Protein AF-A0AAD5QW78-F1 (afdb_monomer_lite)

InterPro domains:
  IPR012936 Endoplasmic reticulum vesicle transporter, C-terminal [PF07970] (133-300)
  IPR045888 Endoplasmic reticulum vesicle transporter [PTHR10984] (3-306)

Secondary structure (DSSP, 8-state):
-EESS-GGGEEEEEHHHHHS-TTS-----EEEEEE-SSPPHHHHHHHHHHHHHHHHHHTS-S--GGG-----HHHHHHHHHHHHHHHHHHHHHHHHHHHHHHHHS-TTS--EEEEEEETTTEEEEEEE-------SEEEEEE-----SSS-EEEEEEES---S-TTHHHHTTTS---------EEES---SSSPPTT---TTTTEEE--SSS--EEEEEEEEEEEEEEETTTTEEEEEEEEEEEEEEEPPPTT-----EEEEEEEE-S--EEEE--PPPHHHHHHHHHHHHHHHHHHHHHHHHHHHHHHHHHHHHHHHHS-SSSSSSSSSSTTSS---

Foldseek 3Di:
DKFLAFPQQKAKDKPVVVVPDDPDPPPVQKDKAFAAPDDDPVLVVLLVVLVVVLVVVVPDDDDDPVPQFFDFLVSLVVNVVVVVVRRVVVVVVLVVVVVVVVVVDDPPPDFDFDFDDDPPPDTDTDGPDDDDDRHSMMDIDGDDDDDADDKMKMKMFGGGNPDDPVVVVVLLVDLPPRDAARWDADQDDFDDDDDHRRDANRHSDTDGDPVSFKEKEKEKEKAWEWEADDDPRDTDIGIHIDIDIDIGDDDPPDSHGHMYMYIYHYDPDHHYHDDPDDDVVNVVVVVVVVVVVVVVVVVVVVVVVVVVVVVVVVVVVVVPDDDDPPPVPPPVPPPDDD

Organism: Parelaphostrongylus tenuis (NCBI:txid148309)

pLDDT: mean 72.63, std 18.2, range [34.09, 97.19]

Sequence (338 aa):
MVIATPCNNLAVMSTMDESMGLFAPLHQSIKKDPTRFEFTEEEQMYWTILRHAHSTMNNGGLRGLEELQYVDSDVQDNLEKLANEKQTDEAAAISQQRKNQKEKDDPGRGNIIVMIGNGMGMFQIVATKGGDDEGTACRVHGKFPVRKGKEEKITISIGSSTGLGLFQELAHLEGMKQTGNISHRIEKFNFGPRVRGLVTPLAGAEQISQTGQDIYRYFIKVVPTKIYYGLFGRFTLTYQYSVTFLKKKLRDGEHSHGGILFEYEFCANVIEIRETARSMVTLLLRLCAVIGGVFATSRLFNDIIQLILNLITRRKVSASSPLDSQRSALINSRVNIH

Structure (mmCIF, N/CA/C/O backbone):
data_AF-A0AAD5QW78-F1
#
_entry.id   AF-A0AAD5QW78-F1
#
loop_
_atom_site.group_PDB
_atom_site.id
_atom_site.type_symbol
_atom_site.label_atom_id
_atom_site.label_alt_id
_atom_site.label_comp_id
_atom_site.label_asym_id
_atom_site.label_entity_id
_atom_site.label_seq_id
_atom_site.pdbx_PDB_ins_code
_atom_site.Cartn_x
_atom_site.Cartn_y
_atom_site.Cartn_z
_atom_site.occupancy
_atom_site.B_iso_or_equiv
_atom_site.auth_seq_id
_atom_site.auth_comp_id
_atom_site.auth_asym_id
_atom_site.auth_atom_id
_atom_site.pdbx_PDB_model_num
ATOM 1 N N . MET A 1 1 ? 5.646 -4.955 -7.258 1.00 91.06 1 MET A N 1
ATOM 2 C CA . MET A 1 1 ? 5.590 -3.704 -8.052 1.00 91.06 1 MET A CA 1
ATOM 3 C C . MET A 1 1 ? 6.246 -3.956 -9.395 1.00 91.06 1 MET A C 1
ATOM 5 O O . MET A 1 1 ? 7.062 -4.866 -9.473 1.00 91.06 1 MET A O 1
ATOM 9 N N . VAL A 1 2 ? 5.930 -3.174 -10.421 1.00 90.56 2 VAL A N 1
ATOM 10 C CA . VAL A 1 2 ? 6.565 -3.276 -11.744 1.00 90.56 2 VAL A CA 1
ATOM 11 C C . VAL A 1 2 ? 7.139 -1.920 -12.128 1.00 90.56 2 VAL A C 1
ATOM 13 O O . VAL A 1 2 ? 6.485 -0.900 -11.926 1.00 90.56 2 VAL A O 1
ATOM 16 N N . ILE A 1 3 ? 8.367 -1.911 -12.639 1.00 91.31 3 ILE A N 1
ATOM 17 C CA . ILE A 1 3 ? 9.136 -0.708 -12.976 1.00 91.31 3 ILE A CA 1
ATOM 18 C C . ILE A 1 3 ? 9.521 -0.789 -14.449 1.00 91.31 3 ILE A C 1
ATOM 20 O O . ILE A 1 3 ? 10.002 -1.831 -14.872 1.00 91.31 3 ILE A O 1
ATOM 24 N N . ALA A 1 4 ? 9.348 0.289 -15.213 1.00 88.25 4 ALA A N 1
ATOM 25 C CA . ALA A 1 4 ? 9.627 0.399 -16.650 1.00 88.25 4 ALA A CA 1
ATOM 26 C C . ALA A 1 4 ? 11.135 0.462 -16.983 1.00 88.25 4 ALA A C 1
ATOM 28 O O . ALA A 1 4 ? 11.586 1.280 -17.780 1.00 88.25 4 ALA A O 1
ATOM 29 N N . THR A 1 5 ? 11.938 -0.361 -16.317 1.00 86.19 5 THR A N 1
ATOM 30 C CA . THR A 1 5 ? 13.380 -0.498 -16.525 1.00 86.19 5 THR A CA 1
ATOM 31 C C . THR A 1 5 ? 13.719 -1.992 -16.484 1.00 86.19 5 THR A C 1
ATOM 33 O O . THR A 1 5 ? 13.157 -2.698 -15.640 1.00 86.19 5 THR A O 1
ATOM 36 N N . PRO A 1 6 ? 14.615 -2.493 -17.354 1.00 83.94 6 PRO A N 1
ATOM 37 C CA . PRO A 1 6 ? 15.011 -3.900 -17.353 1.00 83.94 6 PRO A CA 1
ATOM 38 C C . PRO A 1 6 ? 15.701 -4.298 -16.042 1.00 83.94 6 PRO A C 1
ATOM 40 O O . PRO A 1 6 ? 16.373 -3.487 -15.399 1.00 83.94 6 PRO A O 1
ATOM 43 N N . CYS A 1 7 ? 15.577 -5.569 -15.652 1.00 81.50 7 CYS A N 1
ATOM 44 C CA . CYS A 1 7 ? 16.049 -6.051 -14.349 1.00 81.50 7 CYS A CA 1
ATOM 45 C C . CYS A 1 7 ? 17.568 -5.937 -14.140 1.00 81.50 7 CYS A C 1
ATOM 47 O O . CYS A 1 7 ? 18.007 -5.753 -12.999 1.00 81.50 7 CYS A O 1
ATOM 49 N N . ASN A 1 8 ? 18.357 -6.006 -15.216 1.00 77.56 8 ASN A N 1
ATOM 50 C CA . ASN A 1 8 ? 19.810 -5.817 -15.171 1.00 77.56 8 ASN A CA 1
ATOM 51 C C . ASN A 1 8 ? 20.240 -4.391 -14.797 1.00 77.56 8 ASN A C 1
ATOM 53 O O . ASN A 1 8 ? 21.278 -4.220 -14.163 1.00 77.56 8 ASN A O 1
ATOM 57 N N . ASN A 1 9 ? 19.442 -3.376 -15.144 1.00 78.44 9 ASN A N 1
ATOM 58 C CA . ASN A 1 9 ? 19.746 -1.971 -14.848 1.00 78.44 9 ASN A CA 1
ATOM 59 C C . ASN A 1 9 ? 19.001 -1.451 -13.603 1.00 78.44 9 ASN A C 1
ATOM 61 O O . ASN A 1 9 ? 18.813 -0.246 -13.430 1.00 78.44 9 ASN A O 1
ATOM 65 N N . LEU A 1 10 ? 18.517 -2.368 -12.760 1.00 79.81 10 LEU A N 1
ATOM 66 C CA . LEU A 1 10 ? 17.736 -2.052 -11.573 1.00 79.81 10 LEU A CA 1
ATOM 67 C C . LEU A 1 10 ? 18.442 -2.553 -10.310 1.00 79.81 10 LEU A C 1
ATOM 69 O O . LEU A 1 10 ? 18.558 -3.763 -10.073 1.00 79.81 10 LEU A O 1
ATOM 73 N N . ALA A 1 11 ? 18.840 -1.622 -9.451 1.00 81.00 11 ALA A N 1
ATOM 74 C CA . ALA A 1 11 ? 19.356 -1.918 -8.124 1.00 81.00 11 ALA A CA 1
ATOM 75 C C . ALA A 1 11 ? 18.249 -1.743 -7.076 1.00 81.00 11 ALA A C 1
ATOM 77 O O . ALA A 1 11 ? 17.502 -0.768 -7.101 1.00 81.00 11 ALA A O 1
ATOM 78 N N . VAL A 1 12 ? 18.137 -2.701 -6.152 1.00 82.06 12 VAL A N 1
ATOM 79 C CA . VAL A 1 12 ? 17.232 -2.625 -4.997 1.00 82.06 12 VAL A CA 1
ATOM 80 C C . VAL A 1 12 ? 18.069 -2.827 -3.747 1.00 82.06 12 VAL A C 1
ATOM 82 O O . VAL A 1 12 ? 18.740 -3.848 -3.619 1.00 82.06 12 VAL A O 1
ATOM 85 N N . MET A 1 13 ? 18.036 -1.860 -2.839 1.00 79.44 13 MET A N 1
ATOM 86 C CA . MET A 1 13 ? 18.807 -1.876 -1.599 1.00 79.44 13 MET A CA 1
ATOM 87 C C . MET A 1 13 ? 17.904 -1.543 -0.418 1.00 79.44 13 MET A C 1
ATOM 89 O O . MET A 1 13 ? 17.084 -0.626 -0.491 1.00 79.44 13 MET A O 1
ATOM 93 N N . SER A 1 14 ? 18.069 -2.274 0.682 1.00 77.75 14 SER A N 1
ATOM 94 C CA . SER A 1 14 ? 17.454 -1.951 1.968 1.00 77.75 14 SER A CA 1
ATOM 95 C C . SER A 1 14 ? 18.525 -1.546 2.977 1.00 77.75 14 SER A C 1
ATOM 97 O O . SER A 1 14 ? 19.620 -2.098 2.976 1.00 77.75 14 SER A O 1
ATOM 99 N N . THR A 1 15 ? 18.192 -0.647 3.904 1.00 72.88 15 THR A N 1
ATOM 100 C CA . THR A 1 15 ? 19.053 -0.308 5.052 1.00 72.88 15 THR A CA 1
ATOM 101 C C . THR A 1 15 ? 19.423 -1.521 5.921 1.00 72.88 15 THR A C 1
ATOM 103 O O . THR A 1 15 ? 20.433 -1.491 6.621 1.00 72.88 15 THR A O 1
ATOM 106 N N . MET A 1 16 ? 18.644 -2.614 5.876 1.00 63.69 16 MET A N 1
ATOM 107 C CA . MET A 1 16 ? 19.026 -3.899 6.486 1.00 63.69 16 MET A CA 1
ATOM 108 C C . MET A 1 16 ? 20.338 -4.439 5.915 1.00 63.69 16 MET A C 1
ATOM 110 O O . MET A 1 16 ? 21.206 -4.859 6.685 1.00 63.69 16 MET A O 1
ATOM 114 N N . ASP A 1 17 ? 20.466 -4.397 4.587 1.00 59.28 17 ASP A N 1
ATOM 115 C CA . ASP A 1 17 ? 21.569 -4.996 3.837 1.00 59.28 17 ASP A CA 1
ATOM 116 C C . ASP A 1 17 ? 22.880 -4.231 4.076 1.00 59.28 17 ASP A C 1
ATOM 118 O O . ASP A 1 17 ? 23.943 -4.837 4.103 1.00 59.28 17 ASP A O 1
ATOM 122 N N . GLU A 1 18 ? 22.814 -2.920 4.340 1.00 56.31 18 GLU A N 1
ATOM 123 C CA . GLU A 1 18 ? 23.987 -2.101 4.691 1.00 56.31 18 GLU A CA 1
ATOM 124 C C . GLU A 1 18 ? 24.528 -2.397 6.100 1.00 56.31 18 GLU A C 1
ATOM 126 O O . GLU A 1 18 ? 25.724 -2.261 6.355 1.00 56.31 18 GLU A O 1
ATOM 131 N N . SER A 1 19 ? 23.661 -2.811 7.033 1.00 52.09 19 SER A N 1
ATOM 132 C CA . SER A 1 19 ? 24.052 -3.084 8.427 1.00 52.09 19 SER A CA 1
ATOM 133 C C . SER A 1 19 ? 24.667 -4.473 8.643 1.00 52.09 19 SER A C 1
ATOM 135 O O . SER A 1 19 ? 25.284 -4.727 9.680 1.00 52.09 19 SER A O 1
ATOM 137 N N . MET A 1 20 ? 24.505 -5.377 7.673 1.00 49.25 20 MET A N 1
ATOM 138 C CA . MET A 1 20 ? 25.114 -6.705 7.649 1.00 49.25 20 MET A CA 1
ATOM 139 C C . MET A 1 20 ? 26.400 -6.609 6.827 1.00 49.25 20 MET A C 1
ATOM 141 O O . MET A 1 20 ? 26.358 -6.593 5.606 1.00 49.25 20 MET A O 1
ATOM 145 N N . GLY A 1 21 ? 27.545 -6.487 7.505 1.00 46.09 21 GLY A N 1
ATOM 146 C CA . GLY A 1 21 ? 28.853 -6.308 6.866 1.00 46.09 21 GLY A CA 1
ATOM 147 C C . GLY A 1 21 ? 29.198 -7.336 5.772 1.00 46.09 21 GLY A C 1
ATOM 148 O O . GLY A 1 21 ? 28.525 -8.349 5.601 1.00 46.09 21 GLY A O 1
ATOM 149 N N . LEU A 1 22 ? 30.316 -7.068 5.087 1.00 43.06 22 LEU A N 1
ATOM 150 C CA . LEU A 1 22 ? 30.851 -7.636 3.829 1.00 43.06 22 LEU A CA 1
ATOM 151 C C . LEU A 1 22 ? 30.785 -9.172 3.596 1.00 43.06 22 LEU A C 1
ATOM 153 O O . LEU A 1 22 ? 31.123 -9.623 2.507 1.00 43.06 22 LEU A O 1
ATOM 157 N N . PHE A 1 23 ? 30.376 -9.985 4.575 1.00 37.50 23 PHE A N 1
ATOM 158 C CA . PHE A 1 23 ? 30.396 -11.455 4.525 1.00 37.50 23 PHE A CA 1
ATOM 159 C C . PHE A 1 23 ? 29.068 -12.146 4.861 1.00 37.50 23 PHE A C 1
ATOM 161 O O . PHE A 1 23 ? 29.029 -13.375 4.948 1.00 37.50 23 PHE A O 1
ATOM 168 N N . ALA A 1 24 ? 27.966 -11.417 5.041 1.00 40.59 24 ALA A N 1
ATOM 169 C CA . ALA A 1 24 ? 26.673 -12.080 5.147 1.00 40.59 24 ALA A CA 1
ATOM 170 C C . ALA A 1 24 ? 26.190 -12.520 3.751 1.00 40.59 24 ALA A C 1
ATOM 172 O O . ALA A 1 24 ? 26.247 -11.718 2.816 1.00 40.59 24 ALA A O 1
ATOM 173 N N . PRO A 1 25 ? 25.700 -13.763 3.568 1.00 39.31 25 PRO A N 1
ATOM 174 C CA . PRO A 1 25 ? 25.081 -14.139 2.308 1.00 39.31 25 PRO A CA 1
ATOM 175 C C . PRO A 1 25 ? 23.906 -13.190 2.070 1.00 39.31 25 PRO A C 1
ATOM 177 O O . PRO A 1 25 ? 23.024 -13.082 2.924 1.00 39.31 25 PRO A O 1
ATOM 180 N N . LEU A 1 26 ? 23.929 -12.498 0.927 1.00 43.03 26 LEU A N 1
ATOM 181 C CA . LEU A 1 26 ? 22.840 -11.700 0.364 1.00 43.03 26 LEU A CA 1
ATOM 182 C C . LEU A 1 26 ? 21.580 -12.571 0.284 1.00 43.03 26 LEU A C 1
ATOM 184 O O . LEU A 1 26 ? 21.231 -13.104 -0.767 1.00 43.03 26 LEU A O 1
ATOM 188 N N . HIS A 1 27 ? 20.869 -12.744 1.395 1.00 46.66 27 HIS A N 1
ATOM 189 C CA . HIS A 1 27 ? 19.516 -13.270 1.370 1.00 46.66 27 HIS A CA 1
ATOM 190 C C . HIS A 1 27 ? 18.604 -12.104 1.008 1.00 46.66 27 HIS A C 1
ATOM 192 O O . HIS A 1 27 ? 17.782 -11.642 1.799 1.00 46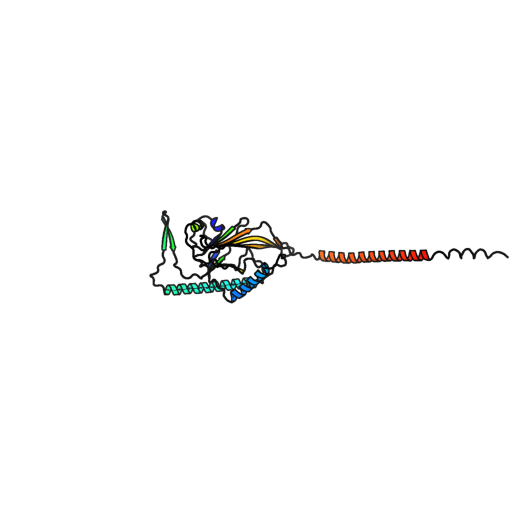.66 27 HIS A O 1
ATOM 198 N N . GLN A 1 28 ? 18.805 -11.591 -0.207 1.00 54.78 28 GLN A N 1
ATOM 199 C CA . GLN A 1 28 ? 17.944 -10.602 -0.819 1.00 54.78 28 GLN A CA 1
ATOM 200 C C . GLN A 1 28 ? 16.605 -11.310 -1.038 1.00 54.78 28 GLN A C 1
ATOM 202 O O . GLN A 1 28 ? 16.354 -11.967 -2.042 1.00 54.78 28 GLN A O 1
ATOM 207 N N . SER A 1 29 ? 15.735 -11.238 -0.035 1.00 64.06 29 SER A N 1
ATOM 208 C CA . SER A 1 29 ? 14.378 -11.801 -0.078 1.00 64.06 29 SER A CA 1
ATOM 209 C C . SER A 1 29 ? 13.465 -11.061 -1.069 1.00 64.06 29 SER A C 1
ATOM 211 O O . SER A 1 29 ? 12.276 -11.370 -1.184 1.00 64.06 29 SER A O 1
ATOM 213 N N . ILE A 1 30 ? 14.033 -10.099 -1.800 1.00 80.00 30 ILE A N 1
ATOM 214 C CA . ILE A 1 30 ? 13.440 -9.348 -2.893 1.00 80.00 30 ILE A CA 1
ATOM 215 C C . ILE A 1 30 ? 13.943 -9.947 -4.210 1.00 80.00 30 ILE A C 1
ATOM 217 O O . ILE A 1 30 ? 15.119 -9.841 -4.551 1.00 80.00 30 ILE A O 1
ATOM 221 N N . LYS A 1 31 ? 13.030 -10.566 -4.955 1.00 85.38 31 LYS A N 1
ATOM 222 C CA . LYS A 1 31 ? 13.270 -11.136 -6.280 1.00 85.38 31 LYS A CA 1
ATOM 223 C C . LYS A 1 31 ? 12.934 -10.117 -7.369 1.00 85.38 31 LYS A C 1
ATOM 225 O O . LYS A 1 31 ? 12.060 -9.262 -7.192 1.00 85.38 31 LYS A O 1
ATOM 230 N N . LYS A 1 32 ? 13.645 -10.231 -8.489 1.00 85.88 32 LYS A N 1
ATOM 231 C CA . LYS A 1 32 ? 13.506 -9.404 -9.688 1.00 85.88 32 LYS A CA 1
ATOM 232 C C . LYS A 1 32 ? 13.224 -10.323 -10.868 1.00 85.88 32 LYS A C 1
ATOM 234 O O . LYS A 1 32 ? 14.079 -11.145 -11.186 1.00 85.88 32 LYS A O 1
ATOM 239 N N . ASP A 1 33 ? 12.071 -10.163 -11.505 1.00 86.00 33 ASP A N 1
ATOM 240 C CA . ASP A 1 33 ? 11.700 -10.944 -12.686 1.00 86.00 33 ASP A CA 1
ATOM 241 C C . ASP A 1 33 ? 11.398 -10.025 -13.872 1.00 86.00 33 ASP A C 1
ATOM 243 O O . ASP A 1 33 ? 10.705 -9.017 -13.697 1.00 86.00 33 ASP A O 1
ATOM 247 N N . PRO A 1 34 ? 11.900 -10.336 -15.078 1.00 85.88 34 PRO A N 1
ATOM 248 C CA . PRO A 1 34 ? 11.608 -9.542 -16.265 1.00 85.88 34 PRO A CA 1
ATOM 249 C C . PRO A 1 34 ? 10.134 -9.689 -16.656 1.00 85.88 34 PRO A C 1
ATOM 251 O O . PRO A 1 34 ? 9.576 -10.781 -16.591 1.00 85.88 34 PRO A O 1
ATOM 254 N N . THR A 1 35 ? 9.507 -8.587 -17.063 1.00 84.62 35 THR A N 1
ATOM 255 C CA . THR A 1 35 ? 8.098 -8.549 -17.485 1.00 84.62 35 THR A CA 1
ATOM 256 C C . THR A 1 35 ? 7.851 -7.401 -18.468 1.00 84.62 35 THR A C 1
ATOM 258 O O . THR A 1 35 ? 8.709 -6.535 -18.660 1.00 84.62 35 THR A O 1
ATOM 261 N N . ARG A 1 36 ? 6.676 -7.343 -19.099 1.00 82.12 36 ARG A N 1
ATOM 262 C CA . ARG A 1 36 ? 6.251 -6.188 -19.896 1.00 82.12 36 ARG A CA 1
ATOM 263 C C . ARG A 1 36 ? 5.566 -5.119 -19.039 1.00 82.12 36 ARG A C 1
ATOM 265 O O . ARG A 1 36 ? 4.756 -5.404 -18.152 1.00 82.12 36 ARG A O 1
ATOM 272 N N . PHE A 1 37 ? 5.860 -3.848 -19.333 1.00 81.12 37 PHE A N 1
ATOM 273 C CA . PHE A 1 37 ? 5.230 -2.725 -18.629 1.00 81.12 37 PHE A CA 1
ATOM 274 C C . PHE A 1 37 ? 3.744 -2.553 -18.976 1.00 81.12 37 PHE A C 1
ATOM 276 O O . PHE A 1 37 ? 2.969 -2.116 -18.136 1.00 81.12 37 PHE A O 1
ATOM 283 N N . GLU A 1 38 ? 3.319 -2.904 -20.186 1.00 79.38 38 GLU A N 1
ATOM 284 C CA . GLU A 1 38 ? 1.921 -2.772 -20.619 1.00 79.38 38 GLU A CA 1
ATOM 285 C C . GLU A 1 38 ? 1.008 -3.792 -19.921 1.00 79.38 38 GLU A C 1
ATOM 287 O O . GLU A 1 38 ? 1.446 -4.898 -19.604 1.00 79.38 38 GLU A O 1
ATOM 292 N N . PHE A 1 39 ? -0.248 -3.419 -19.660 1.00 75.12 39 PHE A N 1
ATOM 293 C CA . PHE A 1 39 ? -1.271 -4.328 -19.127 1.00 75.12 39 PHE A CA 1
ATOM 294 C C . PHE A 1 39 ? -1.887 -5.184 -20.239 1.00 75.12 39 PHE A C 1
ATOM 296 O O . PHE A 1 39 ? -1.973 -4.741 -21.384 1.00 75.12 39 PHE A O 1
ATOM 303 N N . THR A 1 40 ? -2.340 -6.391 -19.898 1.00 78.62 40 THR A N 1
ATOM 304 C CA . THR A 1 40 ? -3.325 -7.111 -20.720 1.00 78.62 40 THR A CA 1
ATOM 305 C C . THR A 1 40 ? -4.715 -6.490 -20.537 1.00 78.62 40 THR A C 1
ATOM 307 O O . THR A 1 40 ? -4.946 -5.746 -19.580 1.00 78.62 40 THR A O 1
ATOM 310 N N . GLU A 1 41 ? -5.660 -6.783 -21.432 1.00 80.44 41 GLU A N 1
ATOM 311 C CA . GLU A 1 41 ? -7.025 -6.236 -21.347 1.00 80.44 41 GLU A CA 1
ATOM 312 C C . GLU A 1 41 ? -7.717 -6.603 -20.018 1.00 80.44 41 GLU A C 1
ATOM 314 O O . GLU A 1 41 ? -8.343 -5.755 -19.377 1.00 80.44 41 GLU A O 1
ATOM 319 N N . GLU A 1 42 ? -7.534 -7.840 -19.545 1.00 81.81 42 GLU A N 1
ATOM 320 C CA . GLU A 1 42 ? -8.088 -8.314 -18.271 1.00 81.81 42 GLU A CA 1
ATOM 321 C C . GLU A 1 42 ? -7.437 -7.630 -17.060 1.00 81.81 42 GLU A C 1
ATOM 323 O O . GLU A 1 42 ? -8.132 -7.161 -16.153 1.00 81.81 42 GLU A O 1
ATOM 328 N N . GLU A 1 43 ? -6.105 -7.504 -17.052 1.00 80.25 43 GLU A N 1
ATOM 329 C CA . GLU A 1 43 ? -5.387 -6.778 -16.000 1.00 80.25 43 GLU A CA 1
ATOM 330 C C . GLU A 1 43 ? -5.834 -5.316 -15.942 1.00 80.25 43 GLU A C 1
ATOM 332 O O . GLU A 1 43 ? -6.035 -4.772 -14.857 1.00 80.25 43 GLU A O 1
ATOM 337 N N . GLN A 1 44 ? -6.022 -4.683 -17.102 1.00 84.00 44 GLN A N 1
ATOM 338 C CA . GLN A 1 44 ? -6.447 -3.293 -17.198 1.00 84.00 44 GLN A CA 1
ATOM 339 C C . GLN A 1 44 ? -7.848 -3.083 -16.613 1.00 84.00 44 GLN A C 1
ATOM 341 O O . GLN A 1 44 ? -8.088 -2.065 -15.955 1.00 84.00 44 GLN A O 1
ATOM 346 N N . MET A 1 45 ? -8.760 -4.042 -16.794 1.00 85.44 45 MET A N 1
ATOM 347 C CA . MET A 1 45 ? -10.087 -4.016 -16.178 1.00 85.44 45 MET A CA 1
ATOM 348 C C . MET A 1 45 ? -9.989 -4.038 -14.645 1.00 85.44 45 MET A C 1
ATOM 350 O O . MET A 1 45 ? -10.483 -3.119 -13.985 1.00 85.44 45 MET A O 1
ATOM 354 N N . TYR A 1 46 ? -9.305 -5.031 -14.066 1.00 82.69 46 TYR A N 1
ATOM 355 C CA . TYR A 1 46 ? -9.143 -5.136 -12.609 1.00 82.69 46 TYR A CA 1
ATOM 356 C C . TYR A 1 46 ? -8.367 -3.955 -12.020 1.00 82.69 46 TYR A C 1
ATOM 358 O O . TYR A 1 46 ? -8.714 -3.437 -10.956 1.00 82.69 46 TYR A O 1
ATOM 366 N N . TRP A 1 47 ? -7.353 -3.476 -12.737 1.00 83.25 47 TRP A N 1
ATOM 367 C CA . TRP A 1 47 ? -6.593 -2.290 -12.366 1.00 83.25 47 TRP A CA 1
ATOM 368 C C . TRP A 1 47 ? -7.470 -1.036 -12.313 1.00 83.25 47 TRP A C 1
ATOM 370 O O . TRP A 1 47 ? -7.368 -0.237 -11.382 1.00 83.25 47 TRP A O 1
ATOM 380 N N . THR A 1 48 ? -8.373 -0.877 -13.283 1.00 85.06 48 THR A N 1
ATOM 381 C CA . THR A 1 48 ? -9.320 0.245 -13.329 1.00 85.06 48 THR A CA 1
ATOM 382 C C . THR A 1 48 ? -10.279 0.203 -12.143 1.00 85.06 48 THR A C 1
ATOM 384 O O . THR A 1 48 ? -10.498 1.235 -11.508 1.00 85.06 48 THR A O 1
ATOM 387 N N . ILE A 1 49 ? -10.783 -0.984 -11.786 1.00 84.00 49 ILE A N 1
ATOM 388 C CA . ILE A 1 49 ? -11.637 -1.185 -10.603 1.00 84.00 49 ILE A CA 1
ATOM 389 C C . ILE A 1 49 ? -10.889 -0.773 -9.328 1.00 84.00 49 ILE A C 1
ATOM 391 O O . ILE A 1 49 ? -11.412 0.000 -8.523 1.00 84.00 49 ILE A O 1
ATOM 395 N N . LEU A 1 50 ? -9.643 -1.231 -9.169 1.00 81.56 50 LEU A N 1
ATOM 396 C CA . LEU A 1 50 ? -8.810 -0.898 -8.013 1.00 81.56 50 LEU A CA 1
ATOM 397 C C . LEU A 1 50 ? -8.530 0.612 -7.926 1.00 81.56 50 LEU A C 1
ATOM 399 O O . LEU A 1 50 ? -8.675 1.216 -6.862 1.00 81.56 50 LEU A O 1
ATOM 403 N N . ARG A 1 51 ? -8.187 1.248 -9.053 1.00 80.94 51 ARG A N 1
ATOM 404 C CA . ARG A 1 51 ? -7.925 2.693 -9.121 1.00 80.94 51 ARG A CA 1
ATOM 405 C C . ARG A 1 51 ? -9.180 3.512 -8.815 1.00 80.94 51 ARG A C 1
ATOM 407 O O . ARG A 1 51 ? -9.089 4.520 -8.116 1.00 80.94 51 ARG A O 1
ATOM 414 N N . HIS A 1 52 ? -10.342 3.087 -9.311 1.00 81.06 52 HIS A N 1
ATOM 415 C CA . HIS A 1 52 ? -11.616 3.744 -9.026 1.00 81.06 52 HIS A CA 1
ATOM 416 C C . HIS A 1 52 ? -11.928 3.713 -7.525 1.00 81.06 52 HIS A C 1
ATOM 418 O O . HIS A 1 52 ? -12.228 4.758 -6.950 1.00 81.06 52 HIS A O 1
ATOM 424 N N . ALA A 1 53 ? -11.761 2.557 -6.874 1.00 74.94 53 ALA A N 1
ATOM 425 C CA . ALA A 1 53 ? -11.937 2.434 -5.428 1.00 74.94 53 ALA A CA 1
ATOM 426 C C . ALA A 1 53 ? -10.972 3.328 -4.627 1.00 74.94 53 ALA A C 1
ATOM 428 O O . ALA A 1 53 ? -11.345 3.884 -3.600 1.00 74.94 53 ALA A O 1
ATOM 429 N N . HIS A 1 54 ? -9.742 3.527 -5.104 1.00 71.00 54 HIS A N 1
ATOM 430 C CA . HIS A 1 54 ? -8.795 4.433 -4.454 1.00 71.00 54 HIS A CA 1
ATOM 431 C C . HIS A 1 54 ? -9.136 5.920 -4.680 1.00 71.00 54 HIS A C 1
ATOM 433 O O . HIS A 1 54 ? -9.006 6.748 -3.776 1.00 71.00 54 HIS A O 1
ATOM 439 N N . SER A 1 55 ? -9.616 6.289 -5.872 1.00 70.81 55 SER A N 1
ATOM 440 C CA . SER A 1 55 ? -10.018 7.670 -6.174 1.00 70.81 55 SER A CA 1
ATOM 441 C C . SER A 1 55 ? -11.194 8.137 -5.314 1.00 70.81 55 SER A C 1
ATOM 443 O O . SER A 1 55 ? -11.246 9.308 -4.935 1.00 70.81 55 SER A O 1
ATOM 445 N N . THR A 1 56 ? -12.132 7.243 -4.989 1.00 66.19 56 THR A N 1
ATOM 446 C CA . THR A 1 56 ? -13.257 7.561 -4.096 1.00 66.19 56 THR A CA 1
ATOM 447 C C . THR A 1 56 ? -12.817 7.735 -2.642 1.00 66.19 56 THR A C 1
ATOM 449 O O . THR A 1 56 ? -13.489 8.441 -1.889 1.00 66.19 56 THR A O 1
ATOM 452 N N . MET A 1 57 ? -11.684 7.144 -2.243 1.00 60.66 57 MET A N 1
ATOM 453 C CA . MET A 1 57 ? -11.080 7.355 -0.924 1.00 60.66 57 MET A CA 1
ATOM 454 C C . MET A 1 57 ? -10.413 8.730 -0.814 1.00 60.66 57 MET A C 1
ATOM 456 O O . MET A 1 57 ? -10.593 9.402 0.194 1.00 60.66 57 MET A O 1
ATOM 460 N N . ASN A 1 58 ? -9.684 9.167 -1.846 1.00 57.81 58 ASN A N 1
ATOM 461 C CA . ASN A 1 58 ? -8.893 10.404 -1.792 1.00 57.81 58 ASN A CA 1
ATOM 462 C C . ASN A 1 58 ? -9.728 11.693 -1.957 1.00 57.81 58 ASN A C 1
ATOM 464 O O . ASN A 1 58 ? -9.305 12.759 -1.522 1.00 57.81 58 ASN A O 1
ATOM 468 N N . ASN A 1 59 ? -10.913 11.606 -2.578 1.00 57.84 59 ASN A N 1
ATOM 469 C CA . ASN A 1 59 ? -11.821 12.747 -2.774 1.00 57.84 59 ASN A CA 1
ATOM 470 C C . ASN A 1 59 ? -12.814 12.969 -1.613 1.00 57.84 59 ASN A C 1
ATOM 472 O O . ASN A 1 59 ? -13.536 13.966 -1.615 1.00 57.84 59 ASN A O 1
ATOM 476 N N . GLY A 1 60 ? -12.889 12.057 -0.639 1.00 52.31 60 GLY A N 1
ATOM 477 C CA . GLY A 1 60 ? -13.718 12.220 0.559 1.00 52.31 60 GLY A CA 1
ATOM 478 C C . GLY A 1 60 ? -12.949 12.966 1.650 1.00 52.31 60 GLY A C 1
ATOM 479 O O . GLY A 1 60 ? -11.786 12.660 1.878 1.00 52.31 60 GLY A O 1
ATOM 480 N N . GLY A 1 61 ? -13.570 13.950 2.309 1.00 56.34 61 GLY A N 1
ATOM 481 C CA . GLY A 1 61 ? -12.971 14.712 3.417 1.00 56.34 61 GLY A CA 1
ATOM 482 C C . GLY A 1 61 ? -12.675 13.876 4.676 1.00 56.34 61 GLY A C 1
ATOM 483 O O . GLY A 1 61 ? -12.387 12.687 4.605 1.00 56.34 61 GLY A O 1
ATOM 484 N N . LEU A 1 62 ? -12.741 14.486 5.867 1.00 48.31 62 LEU A N 1
ATOM 485 C CA . LEU A 1 62 ? -12.596 13.758 7.138 1.00 48.31 62 LEU A CA 1
ATOM 486 C C . LEU A 1 62 ? -13.691 12.689 7.273 1.00 48.31 62 LEU A C 1
ATOM 488 O O . LEU A 1 62 ? -14.842 13.006 7.566 1.00 48.31 62 LEU A O 1
ATOM 492 N N . ARG A 1 63 ? -13.313 11.426 7.074 1.00 52.03 63 ARG A N 1
ATOM 493 C CA . ARG A 1 63 ? -14.181 10.260 7.242 1.00 52.03 63 ARG A CA 1
ATOM 494 C C . ARG A 1 63 ? -13.919 9.579 8.581 1.00 52.03 63 ARG A C 1
ATOM 496 O O . ARG A 1 63 ? -12.777 9.490 9.033 1.00 52.03 63 ARG A O 1
ATOM 503 N N . GLY A 1 64 ? -14.983 9.100 9.221 1.00 48.12 64 GLY A N 1
ATOM 504 C CA . GLY A 1 64 ? -14.877 8.248 10.406 1.00 48.12 64 GLY A CA 1
ATOM 505 C C . GLY A 1 64 ? -14.329 6.861 10.053 1.00 48.12 64 GLY A C 1
ATOM 506 O O . GLY A 1 64 ? -14.402 6.432 8.904 1.00 48.12 64 GLY A O 1
ATOM 507 N N . LEU A 1 65 ? -13.820 6.122 11.048 1.00 54.09 65 LEU A N 1
ATOM 508 C CA . LEU A 1 65 ? -13.334 4.741 10.862 1.00 54.09 65 LEU A CA 1
ATOM 509 C C . LEU A 1 65 ? -14.405 3.786 10.288 1.00 54.09 65 LEU A C 1
ATOM 511 O O . LEU A 1 65 ? -14.057 2.743 9.744 1.00 54.09 65 LEU A O 1
ATOM 515 N N . GLU A 1 66 ? -15.691 4.128 10.421 1.00 51.53 66 GLU A N 1
ATOM 516 C CA . GLU A 1 66 ? -16.821 3.349 9.895 1.00 51.53 66 GLU A CA 1
ATOM 517 C C . GLU A 1 66 ? -16.966 3.415 8.368 1.00 51.53 66 GLU A C 1
ATOM 519 O O . GLU A 1 66 ? -17.626 2.561 7.785 1.00 51.53 66 GLU A O 1
ATOM 524 N N . GLU A 1 67 ? -16.329 4.392 7.716 1.00 49.44 67 GLU A N 1
ATOM 525 C CA . GLU A 1 67 ? -16.431 4.624 6.271 1.00 49.44 67 GLU A CA 1
ATOM 526 C C . GLU A 1 67 ? -15.224 4.057 5.498 1.00 49.44 67 GLU A C 1
ATOM 528 O O . GLU A 1 67 ? -15.013 4.388 4.329 1.00 49.44 67 GLU A O 1
ATOM 533 N N . LEU A 1 68 ? -14.412 3.197 6.134 1.00 55.09 68 LEU A N 1
ATOM 534 C CA . LEU A 1 68 ? -13.404 2.405 5.429 1.00 55.09 68 LEU A CA 1
ATOM 535 C C . LEU A 1 68 ? -14.119 1.531 4.394 1.00 55.09 68 LEU A C 1
ATOM 537 O O . LEU A 1 68 ? -14.809 0.571 4.733 1.00 55.09 68 LEU A O 1
ATOM 541 N N . GLN A 1 69 ? -13.989 1.904 3.123 1.00 52.44 69 GLN A N 1
ATOM 542 C CA . GLN A 1 69 ? -14.674 1.223 2.039 1.00 52.44 69 GLN A CA 1
ATOM 543 C C . GLN A 1 69 ? -13.992 -0.117 1.772 1.00 52.44 69 GLN A C 1
ATOM 545 O O . GLN A 1 69 ? -12.839 -0.175 1.342 1.00 52.44 69 GLN A O 1
ATOM 550 N N . TYR A 1 70 ? -14.723 -1.195 2.042 1.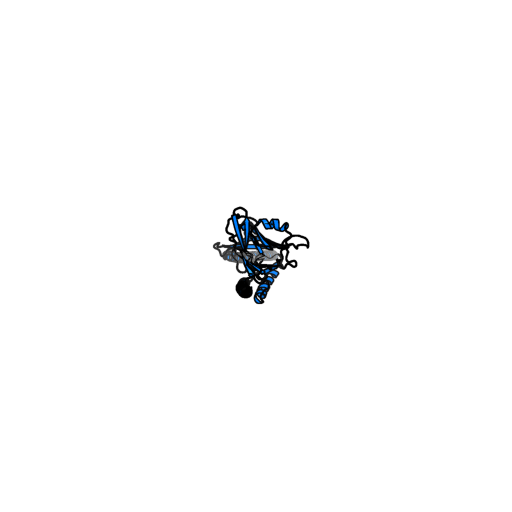00 57.41 70 TYR A N 1
ATOM 551 C CA . TYR A 1 70 ? -14.258 -2.543 1.779 1.00 57.41 70 TYR A CA 1
ATOM 552 C C . TYR A 1 70 ? -14.366 -2.822 0.279 1.00 57.41 70 TYR A C 1
ATOM 554 O O . TYR A 1 70 ? -15.467 -2.851 -0.268 1.00 57.41 70 TYR A O 1
ATOM 562 N N . VAL A 1 71 ? -13.232 -3.001 -0.400 1.00 60.66 71 VAL A N 1
ATOM 563 C CA . VAL A 1 71 ? -13.232 -3.600 -1.744 1.00 60.66 71 VAL A CA 1
ATOM 564 C C . VAL A 1 71 ? -13.243 -5.105 -1.568 1.00 60.66 71 VAL A C 1
ATOM 566 O O . VAL A 1 71 ? -12.575 -5.627 -0.676 1.00 60.66 71 VAL A O 1
ATOM 569 N N . ASP A 1 72 ? -14.009 -5.800 -2.402 1.00 62.50 72 ASP A N 1
ATOM 570 C CA . ASP A 1 72 ? -14.053 -7.254 -2.372 1.00 62.50 72 ASP A CA 1
ATOM 571 C C . ASP A 1 72 ? -12.631 -7.840 -2.463 1.00 62.50 72 ASP A C 1
ATOM 573 O O . ASP A 1 72 ? -11.822 -7.413 -3.296 1.00 62.50 72 ASP A O 1
ATOM 577 N N . SER A 1 73 ? -12.308 -8.787 -1.575 1.00 65.88 73 SER A N 1
ATOM 578 C CA . SER A 1 73 ? -10.965 -9.394 -1.492 1.00 65.88 73 SER A CA 1
ATOM 579 C C . SER A 1 73 ? -10.564 -10.010 -2.831 1.00 65.88 73 SER A C 1
ATOM 581 O O . SER A 1 73 ? -9.390 -9.998 -3.209 1.00 65.88 73 SER A O 1
ATOM 583 N N . ASP A 1 74 ? -11.569 -10.476 -3.564 1.00 73.00 74 ASP A N 1
ATOM 584 C CA . ASP A 1 74 ? -11.437 -11.183 -4.822 1.00 73.00 74 ASP A CA 1
ATOM 585 C C . ASP A 1 74 ? -10.788 -10.318 -5.907 1.00 73.00 74 ASP A C 1
ATOM 587 O O . ASP A 1 74 ? -10.055 -10.838 -6.740 1.00 73.00 74 ASP A O 1
ATOM 591 N N . VAL A 1 75 ? -10.958 -8.990 -5.890 1.00 77.50 75 VAL A N 1
ATOM 592 C CA . VAL A 1 75 ? -10.351 -8.106 -6.904 1.00 77.50 75 VAL A CA 1
ATOM 593 C C . VAL A 1 75 ? -8.826 -8.142 -6.823 1.00 77.50 75 VAL A C 1
ATOM 595 O O . VAL A 1 75 ? -8.148 -8.297 -7.839 1.00 77.50 75 VAL A O 1
ATOM 598 N N . GLN A 1 76 ? -8.270 -8.012 -5.615 1.00 75.56 76 GLN A N 1
ATOM 599 C CA . GLN A 1 76 ? -6.820 -7.990 -5.435 1.00 75.56 76 GLN A CA 1
ATOM 600 C C . GLN A 1 76 ? -6.207 -9.379 -5.657 1.00 75.56 76 GLN A C 1
ATOM 602 O O . GLN A 1 76 ? -5.097 -9.476 -6.179 1.00 75.56 76 GLN A O 1
ATOM 607 N N . ASP A 1 77 ? -6.925 -10.436 -5.274 1.00 82.31 77 ASP A N 1
ATOM 608 C CA . ASP A 1 77 ? -6.476 -11.819 -5.440 1.00 82.31 77 ASP A CA 1
ATOM 609 C C . ASP A 1 77 ? -6.535 -12.262 -6.914 1.00 82.31 77 ASP A C 1
ATOM 611 O O . ASP A 1 77 ? -5.597 -12.896 -7.401 1.00 82.31 77 ASP A O 1
ATOM 615 N N . ASN A 1 78 ? -7.563 -11.847 -7.662 1.00 84.50 78 ASN A N 1
ATOM 616 C CA . ASN A 1 78 ? -7.658 -12.079 -9.106 1.00 84.50 78 ASN A CA 1
ATOM 617 C C . ASN A 1 78 ? -6.572 -11.321 -9.877 1.00 84.50 78 ASN A C 1
ATOM 619 O O . ASN A 1 78 ? -5.919 -11.904 -10.740 1.00 84.50 78 ASN A O 1
ATOM 623 N N . LEU A 1 79 ? -6.314 -10.055 -9.528 1.00 82.75 79 LEU A N 1
ATOM 624 C CA . LEU A 1 79 ? -5.225 -9.282 -10.132 1.00 82.75 79 LEU A CA 1
ATOM 625 C C . LEU A 1 79 ? -3.854 -9.925 -9.856 1.00 82.75 79 LEU A C 1
ATOM 627 O O . LEU A 1 79 ? -3.005 -9.984 -10.740 1.00 82.75 79 LEU A O 1
ATOM 631 N N . GLU A 1 80 ? -3.636 -10.436 -8.640 1.00 83.94 80 GLU A N 1
ATOM 632 C CA . GLU A 1 80 ? -2.406 -11.148 -8.269 1.00 83.94 80 GLU A CA 1
ATOM 633 C C . GLU A 1 80 ? -2.246 -12.452 -9.062 1.00 83.94 80 GLU A C 1
ATOM 635 O O . GLU A 1 80 ? -1.146 -12.752 -9.528 1.00 83.94 80 GLU A O 1
ATOM 640 N N . LYS A 1 81 ? -3.336 -13.201 -9.262 1.00 88.50 81 LYS A N 1
ATOM 641 C CA . LYS A 1 81 ? -3.338 -14.420 -10.075 1.00 88.50 81 LYS A CA 1
ATOM 642 C C . LYS A 1 81 ? -2.969 -14.127 -11.532 1.00 88.50 81 LYS A C 1
ATOM 644 O O . LYS A 1 81 ? -2.032 -14.744 -12.032 1.00 88.50 81 LYS A O 1
ATOM 649 N N . LEU A 1 82 ? -3.641 -13.163 -12.164 1.00 86.12 82 LEU A N 1
ATOM 650 C CA . LEU A 1 82 ? -3.391 -12.775 -13.557 1.00 86.12 82 LEU A CA 1
ATOM 651 C C . LEU A 1 82 ? -1.962 -12.264 -13.765 1.00 86.12 82 LEU A C 1
ATOM 653 O O . LEU A 1 82 ? -1.292 -12.662 -14.713 1.00 86.12 82 LEU A O 1
ATOM 657 N N . ALA A 1 83 ? -1.455 -11.447 -12.838 1.00 83.75 83 ALA A N 1
ATOM 658 C CA . ALA A 1 83 ? -0.091 -10.936 -12.919 1.00 83.75 83 ALA A CA 1
ATOM 659 C C . ALA A 1 83 ? 0.964 -12.053 -12.815 1.00 83.75 83 ALA A C 1
ATOM 661 O O . ALA A 1 83 ? 2.012 -11.978 -13.457 1.00 83.75 83 ALA A O 1
ATOM 662 N N . ASN A 1 84 ? 0.708 -13.089 -12.008 1.00 88.25 84 ASN A N 1
ATOM 663 C CA . ASN A 1 84 ? 1.608 -14.237 -11.887 1.00 88.25 84 ASN A CA 1
ATOM 664 C C . ASN A 1 84 ? 1.540 -15.154 -13.119 1.00 88.25 84 ASN A C 1
ATOM 666 O O . ASN A 1 84 ? 2.574 -15.653 -13.551 1.00 88.25 84 ASN A O 1
ATOM 670 N N . GLU A 1 85 ? 0.350 -15.356 -13.687 1.00 89.38 85 GLU A N 1
ATOM 671 C CA . GLU A 1 85 ? 0.142 -16.124 -14.922 1.00 89.38 85 GLU A CA 1
ATOM 672 C C . GLU A 1 85 ? 0.868 -15.472 -16.106 1.00 89.38 85 GLU A C 1
ATOM 674 O O . GLU A 1 85 ? 1.720 -16.089 -16.748 1.00 89.38 85 GLU A O 1
ATOM 679 N N . LYS A 1 86 ? 0.673 -14.164 -16.284 1.00 84.69 86 LYS A N 1
ATOM 680 C CA . LYS A 1 86 ? 1.423 -13.369 -17.257 1.00 84.69 86 LYS A CA 1
ATOM 681 C C . LYS A 1 86 ? 2.928 -13.480 -17.057 1.00 84.69 86 LYS A C 1
ATOM 683 O O . LYS A 1 86 ? 3.675 -13.632 -18.019 1.00 84.69 86 LYS A O 1
ATOM 688 N N . GLN A 1 87 ? 3.391 -13.409 -15.812 1.00 83.81 87 GLN A N 1
ATOM 689 C CA . GLN A 1 87 ? 4.810 -13.536 -15.514 1.00 83.81 87 GLN A CA 1
ATOM 690 C C . GLN A 1 87 ? 5.357 -14.902 -15.955 1.00 83.81 87 GLN A C 1
ATOM 692 O O . GLN A 1 87 ? 6.459 -14.967 -16.502 1.00 83.81 87 GLN A O 1
ATOM 697 N N . THR A 1 88 ? 4.612 -15.989 -15.731 1.00 85.56 88 THR A N 1
ATOM 698 C CA . THR A 1 88 ? 5.031 -17.323 -16.178 1.00 85.56 88 THR A CA 1
ATOM 699 C C . THR A 1 88 ? 5.066 -17.440 -17.699 1.00 85.56 88 THR A C 1
ATOM 701 O O . THR A 1 88 ? 6.026 -18.000 -18.235 1.00 85.56 88 THR A O 1
ATOM 704 N N . ASP A 1 89 ? 4.096 -16.846 -18.391 1.00 85.56 89 ASP A N 1
ATOM 705 C CA . ASP A 1 89 ? 4.011 -16.867 -19.853 1.00 85.56 89 ASP A CA 1
ATOM 706 C C . ASP A 1 89 ? 5.118 -16.028 -20.502 1.00 85.56 89 ASP A C 1
ATOM 708 O O . ASP A 1 89 ? 5.809 -16.484 -21.417 1.00 85.56 89 ASP A O 1
ATOM 712 N N . GLU A 1 90 ? 5.358 -14.820 -19.988 1.00 81.81 90 GLU A N 1
ATOM 713 C CA . GLU A 1 90 ? 6.427 -13.936 -20.454 1.00 81.81 90 GLU A CA 1
ATOM 714 C C . GLU A 1 90 ? 7.807 -14.550 -20.197 1.00 81.81 90 GLU A C 1
ATOM 716 O O . GLU A 1 90 ? 8.671 -14.534 -21.077 1.00 81.81 90 GLU A O 1
ATOM 721 N N . ALA A 1 91 ? 8.017 -15.167 -19.031 1.00 80.56 91 ALA A N 1
ATOM 722 C CA . ALA A 1 91 ? 9.254 -15.883 -18.741 1.00 80.56 91 ALA A CA 1
ATOM 723 C C . ALA A 1 91 ? 9.472 -17.064 -19.705 1.00 80.56 91 ALA A C 1
ATOM 725 O O . ALA A 1 91 ? 10.597 -17.277 -20.176 1.00 80.56 91 ALA A O 1
ATOM 726 N N . ALA A 1 92 ? 8.412 -17.808 -20.045 1.00 83.75 92 ALA A N 1
ATOM 727 C CA . ALA A 1 92 ? 8.476 -18.885 -21.028 1.00 83.75 92 ALA A CA 1
ATOM 728 C C . ALA A 1 92 ? 8.825 -18.348 -22.427 1.00 83.75 92 ALA A C 1
ATOM 730 O O . ALA A 1 92 ? 9.750 -18.871 -23.058 1.00 83.75 92 ALA A O 1
ATOM 731 N N . ALA A 1 93 ? 8.179 -17.269 -22.873 1.00 81.44 93 ALA A N 1
ATOM 732 C CA . ALA A 1 93 ? 8.438 -16.628 -24.163 1.0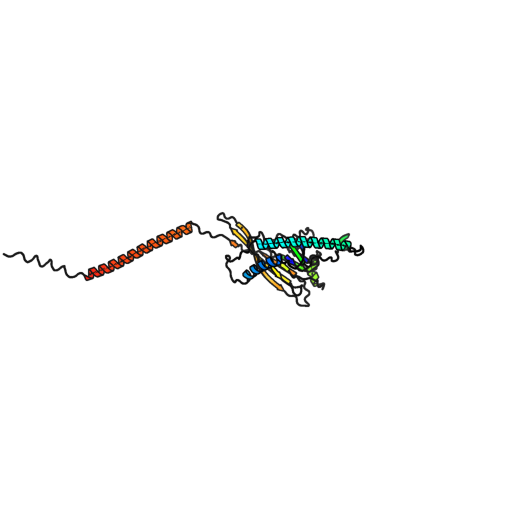0 81.44 93 ALA A CA 1
ATOM 733 C C . ALA A 1 93 ? 9.876 -16.088 -24.272 1.00 81.44 93 ALA A C 1
ATOM 735 O O . ALA A 1 93 ? 10.568 -16.371 -25.251 1.00 81.44 93 ALA A O 1
ATOM 736 N N . ILE A 1 94 ? 10.378 -15.403 -23.239 1.00 74.81 94 ILE A N 1
ATOM 737 C CA . ILE A 1 94 ? 11.767 -14.910 -23.184 1.00 74.81 94 ILE A CA 1
ATOM 738 C C . ILE A 1 94 ? 12.754 -16.086 -23.210 1.00 74.81 94 ILE A C 1
ATOM 740 O O . ILE A 1 94 ? 13.795 -16.029 -23.868 1.00 74.81 94 ILE A O 1
ATOM 744 N N . SER A 1 95 ? 12.441 -17.195 -22.528 1.00 75.31 95 SER A N 1
ATOM 745 C CA . SER A 1 95 ? 13.292 -18.391 -22.552 1.00 75.31 95 SER A CA 1
ATOM 746 C C . SER A 1 95 ? 13.359 -19.040 -23.940 1.00 75.31 95 SER A C 1
ATOM 748 O O . SER A 1 95 ? 14.423 -19.517 -24.339 1.00 75.31 95 SER A O 1
ATOM 750 N N . GLN A 1 96 ? 12.254 -19.025 -24.692 1.00 80.44 96 GLN A N 1
ATOM 751 C CA . GLN A 1 96 ? 12.201 -19.503 -26.072 1.00 80.44 96 GLN A CA 1
ATOM 752 C C . GLN A 1 96 ? 12.954 -18.562 -27.014 1.00 80.44 96 GLN A C 1
ATOM 754 O O . GLN A 1 96 ? 13.755 -19.032 -27.817 1.00 80.44 96 GLN A O 1
ATOM 759 N N . GLN A 1 97 ? 12.788 -17.243 -26.870 1.00 74.38 97 GLN A N 1
ATOM 760 C CA . GLN A 1 97 ? 13.556 -16.251 -27.630 1.00 74.38 97 GLN A CA 1
ATOM 761 C C . GLN A 1 97 ? 15.062 -16.432 -27.427 1.00 74.38 97 GLN A C 1
ATOM 763 O O . GLN A 1 97 ? 15.800 -16.484 -28.406 1.00 74.38 97 GLN A O 1
ATOM 768 N N . ARG A 1 98 ? 15.508 -16.655 -26.183 1.00 69.06 98 ARG A N 1
ATOM 769 C CA . ARG A 1 98 ? 16.911 -16.974 -25.872 1.00 69.06 98 ARG A CA 1
ATOM 770 C C . ARG A 1 98 ? 17.399 -18.252 -26.556 1.00 69.06 98 ARG A C 1
ATOM 772 O O . ARG A 1 98 ? 18.553 -18.308 -26.963 1.00 69.06 98 ARG A O 1
ATOM 779 N N . LYS A 1 99 ? 16.566 -19.295 -26.663 1.00 73.69 99 LYS A N 1
ATOM 780 C CA . LYS A 1 99 ? 16.929 -20.531 -27.386 1.00 73.69 99 LYS A CA 1
ATOM 781 C C . LYS A 1 99 ? 17.050 -20.275 -28.890 1.00 73.69 99 LYS A C 1
ATOM 783 O O . LYS A 1 99 ? 18.048 -20.665 -29.482 1.00 73.69 99 LYS A O 1
ATOM 788 N N . ASN A 1 100 ? 16.097 -19.543 -29.462 1.00 71.19 100 ASN A N 1
ATOM 789 C CA . ASN A 1 100 ? 16.075 -19.212 -30.885 1.00 71.19 100 ASN A CA 1
ATOM 790 C C . ASN A 1 100 ? 17.212 -18.251 -31.285 1.00 71.19 100 ASN A C 1
ATOM 792 O O . ASN A 1 100 ? 17.727 -18.346 -32.394 1.00 71.19 100 ASN A O 1
ATOM 796 N N . GLN A 1 101 ? 17.615 -17.326 -30.403 1.00 63.81 101 GLN A N 1
ATOM 797 C CA . GLN A 1 101 ? 18.795 -16.472 -30.602 1.00 63.81 101 GLN A CA 1
ATOM 798 C C . GLN A 1 101 ? 20.089 -17.281 -30.514 1.00 63.81 101 GLN A C 1
ATOM 800 O O . GLN A 1 101 ? 20.931 -17.155 -31.392 1.00 63.81 101 GLN A O 1
ATOM 805 N N . LYS A 1 102 ? 20.210 -18.193 -29.541 1.00 61.38 102 LYS A N 1
ATOM 806 C CA . LYS A 1 102 ? 21.365 -19.102 -29.445 1.00 61.38 102 LYS A CA 1
ATOM 807 C C . LYS A 1 102 ? 21.536 -20.023 -30.656 1.00 61.38 102 LYS A C 1
ATOM 809 O O . LYS A 1 102 ? 22.655 -20.433 -30.924 1.00 61.38 102 LYS A O 1
ATOM 814 N N . GLU A 1 103 ? 20.457 -20.363 -31.361 1.00 57.50 103 GLU A N 1
ATOM 815 C CA . GLU A 1 103 ? 20.525 -21.102 -32.633 1.00 57.50 103 GLU A CA 1
ATOM 816 C C . GLU A 1 103 ? 20.900 -20.220 -33.836 1.00 57.50 103 GLU A C 1
ATOM 818 O O . GLU A 1 103 ? 21.349 -20.745 -34.852 1.00 57.50 103 GLU A O 1
ATOM 823 N N . LYS A 1 104 ? 20.721 -18.894 -33.745 1.00 54.97 104 LYS A N 1
ATOM 824 C CA . LYS A 1 104 ? 21.040 -17.930 -34.815 1.00 54.97 104 LYS A CA 1
ATOM 825 C C . LYS A 1 104 ? 22.390 -17.234 -34.642 1.00 54.97 104 LYS A C 1
ATOM 827 O O . LYS A 1 104 ? 22.921 -16.731 -35.630 1.00 54.97 104 LYS A O 1
ATOM 832 N N . ASP A 1 105 ? 22.928 -17.191 -33.428 1.00 49.47 105 ASP A N 1
ATOM 833 C CA . ASP A 1 105 ? 24.238 -16.613 -33.151 1.00 49.47 105 ASP A CA 1
ATOM 834 C C . ASP A 1 105 ? 25.354 -17.597 -33.530 1.00 49.47 105 ASP A C 1
ATOM 836 O O . ASP A 1 105 ? 25.543 -18.646 -32.915 1.00 49.47 105 ASP A O 1
ATOM 840 N N . ASP A 1 106 ? 26.113 -17.224 -34.562 1.00 47.75 106 ASP A N 1
ATOM 841 C CA . ASP A 1 106 ? 27.402 -17.818 -34.920 1.00 47.75 106 ASP A CA 1
ATOM 842 C C . ASP A 1 106 ? 28.344 -17.807 -33.685 1.00 47.75 106 ASP A C 1
ATOM 844 O O . ASP A 1 106 ? 28.332 -16.823 -32.933 1.00 47.75 106 ASP A O 1
ATOM 848 N N . PRO A 1 107 ? 29.191 -18.831 -33.436 1.00 49.19 107 PRO A N 1
ATOM 849 C CA . PRO A 1 107 ? 29.994 -18.970 -32.207 1.00 49.19 107 PRO A CA 1
ATOM 850 C C . PRO A 1 107 ? 31.021 -17.848 -31.935 1.00 49.19 107 PRO A C 1
ATOM 852 O O . PRO A 1 107 ? 31.810 -17.948 -30.996 1.00 49.19 107 PRO A O 1
ATOM 855 N N . GLY A 1 108 ? 31.054 -16.794 -32.755 1.00 45.66 108 GLY A N 1
ATOM 856 C CA . GLY A 1 108 ? 32.018 -15.698 -32.717 1.00 45.66 108 GLY A CA 1
ATOM 857 C C . GLY A 1 108 ? 31.700 -14.536 -31.767 1.00 45.66 108 GLY A C 1
ATOM 858 O O . GLY A 1 108 ? 32.561 -13.674 -31.589 1.00 45.66 108 GLY A O 1
ATOM 859 N N . ARG A 1 109 ? 30.523 -14.467 -31.123 1.00 42.84 109 ARG A N 1
ATOM 860 C CA . ARG A 1 109 ? 30.202 -13.390 -30.157 1.00 42.84 109 ARG A CA 1
ATOM 861 C C . ARG A 1 109 ? 30.303 -13.899 -28.716 1.00 42.84 109 ARG A C 1
ATOM 863 O O . ARG A 1 109 ? 29.320 -14.214 -28.057 1.00 42.84 109 ARG A O 1
ATOM 870 N N . GLY A 1 110 ? 31.547 -14.047 -28.266 1.00 42.03 110 GLY A N 1
ATOM 871 C CA . GLY A 1 110 ? 31.908 -14.671 -26.995 1.00 42.03 110 GLY A CA 1
ATOM 872 C C . GLY A 1 110 ? 31.413 -13.933 -25.747 1.00 42.03 110 GLY A C 1
ATOM 873 O O . GLY A 1 110 ? 31.391 -12.705 -25.679 1.00 42.03 110 GLY A O 1
ATOM 874 N N . ASN A 1 111 ? 31.088 -14.719 -24.718 1.00 43.53 111 ASN A N 1
ATOM 875 C CA . ASN A 1 111 ? 30.965 -14.253 -23.340 1.00 43.53 111 ASN A CA 1
ATOM 876 C C . ASN A 1 111 ? 32.281 -13.574 -22.930 1.00 43.53 111 ASN A C 1
ATOM 878 O O . ASN A 1 111 ? 33.325 -14.228 -22.899 1.00 43.53 111 ASN A O 1
ATOM 882 N N . ILE A 1 112 ? 32.254 -12.285 -22.598 1.00 47.19 112 ILE A N 1
ATOM 883 C CA . ILE A 1 112 ? 33.444 -11.606 -22.082 1.00 47.19 112 ILE A CA 1
ATOM 884 C C . ILE A 1 112 ? 33.549 -11.943 -20.593 1.00 47.19 112 ILE A C 1
ATOM 886 O O . ILE A 1 112 ? 32.771 -11.456 -19.773 1.00 47.19 112 ILE A O 1
ATOM 890 N N . ILE A 1 113 ? 34.505 -12.808 -20.254 1.00 47.62 113 ILE A N 1
ATOM 891 C CA . ILE A 1 113 ? 34.934 -13.033 -18.874 1.00 47.62 113 ILE A CA 1
ATOM 892 C C . ILE A 1 113 ? 35.892 -11.897 -18.518 1.00 47.62 113 ILE A C 1
ATOM 894 O O . ILE A 1 113 ? 37.039 -11.883 -18.963 1.00 47.62 113 ILE A O 1
ATOM 898 N N . VAL A 1 114 ? 35.422 -10.931 -17.730 1.00 44.34 114 VAL A N 1
ATOM 899 C CA . VAL A 1 114 ? 36.291 -9.890 -17.174 1.00 44.34 114 VAL A CA 1
ATOM 900 C C . VAL A 1 114 ? 36.844 -10.415 -15.856 1.00 44.34 114 VAL A C 1
ATOM 902 O O . VAL A 1 114 ? 36.093 -10.622 -14.903 1.00 44.34 114 VAL A O 1
ATOM 905 N N . MET A 1 115 ? 38.155 -10.656 -15.809 1.00 43.31 115 MET A N 1
ATOM 906 C CA . MET A 1 115 ? 38.856 -10.967 -14.566 1.00 43.31 115 MET A CA 1
ATOM 907 C C . MET A 1 115 ? 39.391 -9.671 -13.968 1.00 43.31 115 MET A C 1
ATOM 909 O O . MET A 1 115 ? 40.340 -9.087 -14.487 1.00 43.31 115 MET A O 1
ATOM 913 N N . ILE A 1 116 ? 38.773 -9.216 -12.880 1.00 50.41 116 ILE A N 1
ATOM 914 C CA . ILE A 1 116 ? 39.267 -8.073 -12.109 1.00 50.41 116 ILE A CA 1
ATOM 915 C C . ILE A 1 116 ? 40.185 -8.630 -11.022 1.00 50.41 116 ILE A C 1
ATOM 917 O O . ILE A 1 116 ? 39.742 -9.372 -10.145 1.00 50.41 116 ILE A O 1
ATOM 921 N N . GLY A 1 117 ? 41.478 -8.326 -11.124 1.00 41.12 117 GLY A N 1
ATOM 922 C CA . GLY A 1 117 ? 42.471 -8.706 -10.126 1.00 41.12 117 GLY A CA 1
ATOM 923 C C . GLY A 1 117 ? 42.604 -7.624 -9.063 1.00 41.12 117 GLY A C 1
ATOM 924 O O . GLY A 1 117 ? 43.145 -6.557 -9.338 1.00 41.12 117 GLY A O 1
ATOM 925 N N . ASN A 1 118 ? 42.183 -7.917 -7.834 1.00 45.38 118 ASN A N 1
ATOM 926 C CA . ASN A 1 118 ? 42.667 -7.178 -6.669 1.00 45.38 118 ASN A CA 1
ATOM 927 C C . ASN A 1 118 ? 44.011 -7.812 -6.292 1.00 45.38 118 ASN A C 1
ATOM 929 O O . ASN A 1 118 ? 44.068 -9.033 -6.161 1.00 45.38 118 ASN A O 1
ATOM 933 N N . GLY A 1 119 ? 45.084 -7.023 -6.153 1.00 49.41 119 GLY A N 1
ATOM 934 C CA . GLY A 1 119 ? 46.496 -7.445 -6.015 1.00 49.41 119 GLY A CA 1
ATOM 935 C C . GLY A 1 119 ? 46.886 -8.379 -4.847 1.00 49.41 119 GLY A C 1
ATOM 936 O O . GLY A 1 119 ? 48.031 -8.364 -4.420 1.00 49.41 119 GLY A O 1
ATOM 937 N N . MET A 1 120 ? 45.966 -9.195 -4.334 1.00 46.22 120 MET A N 1
ATOM 938 C CA . MET A 1 120 ? 46.147 -10.256 -3.339 1.00 46.22 120 MET A CA 1
ATOM 939 C C . MET A 1 120 ? 45.838 -11.665 -3.896 1.00 46.22 120 MET A C 1
ATOM 941 O O . MET A 1 120 ? 45.653 -12.603 -3.128 1.00 46.22 120 MET A O 1
ATOM 945 N N . GLY A 1 121 ? 45.775 -11.841 -5.223 1.00 42.06 121 GLY A N 1
ATOM 946 C CA . GLY A 1 121 ? 45.646 -13.167 -5.853 1.00 42.06 121 GLY A CA 1
ATOM 947 C C . GLY A 1 121 ? 44.227 -13.753 -5.894 1.00 42.06 121 GLY A C 1
ATOM 948 O O . GLY A 1 121 ? 44.076 -14.957 -6.085 1.00 42.06 121 GLY A O 1
ATOM 949 N N . MET A 1 122 ? 43.186 -12.927 -5.742 1.00 34.09 122 MET A N 1
ATOM 950 C CA . MET A 1 122 ? 41.786 -13.336 -5.908 1.00 34.09 122 MET A CA 1
ATOM 951 C C . MET A 1 122 ? 41.234 -12.763 -7.222 1.00 34.09 122 MET A C 1
ATOM 953 O O . MET A 1 122 ? 41.196 -11.546 -7.397 1.00 34.09 122 MET A O 1
ATOM 957 N N . PHE A 1 123 ? 40.818 -13.638 -8.142 1.00 40.81 123 PHE A N 1
ATOM 958 C CA . PHE A 1 123 ? 40.177 -13.259 -9.405 1.00 40.81 123 PHE A CA 1
ATOM 959 C C . PHE A 1 123 ? 38.663 -13.422 -9.274 1.00 40.81 123 PHE A C 1
ATOM 961 O O . PHE A 1 123 ? 38.182 -14.519 -8.991 1.00 40.81 123 PHE A O 1
ATOM 968 N N . GLN A 1 124 ? 37.906 -12.348 -9.499 1.00 38.12 124 GLN A N 1
ATOM 969 C CA . GLN A 1 124 ? 36.452 -12.433 -9.615 1.00 38.12 124 GLN A CA 1
ATOM 970 C C . GLN A 1 124 ? 36.071 -12.529 -11.093 1.00 38.12 124 GLN A C 1
ATOM 972 O O . GLN A 1 124 ? 36.413 -11.655 -11.888 1.00 38.12 124 GLN A O 1
ATOM 977 N N . ILE A 1 125 ? 35.368 -13.602 -11.457 1.00 43.66 125 ILE A N 1
ATOM 978 C CA . ILE A 1 125 ? 34.813 -13.801 -12.798 1.00 43.66 125 ILE A CA 1
ATOM 979 C C . ILE A 1 125 ? 33.516 -12.995 -12.876 1.00 43.66 125 ILE A C 1
ATOM 981 O O . ILE A 1 125 ? 32.511 -13.377 -12.275 1.00 43.66 125 ILE A O 1
ATOM 985 N N . VAL A 1 126 ? 33.526 -11.884 -13.612 1.00 41.16 126 VAL A N 1
ATOM 986 C CA . VAL A 1 126 ? 32.300 -11.165 -13.976 1.00 41.16 126 VAL A CA 1
ATOM 987 C C . VAL A 1 126 ? 31.934 -11.578 -15.397 1.00 41.16 126 VAL A C 1
ATOM 989 O O . VAL A 1 126 ? 32.630 -11.244 -16.355 1.00 41.16 126 VAL A O 1
ATOM 992 N N . ALA A 1 127 ? 30.863 -12.362 -15.528 1.00 38.28 127 ALA A N 1
ATOM 993 C CA . ALA A 1 127 ? 30.277 -12.689 -16.820 1.00 38.28 127 ALA A CA 1
ATOM 994 C C . ALA A 1 127 ? 29.360 -11.535 -17.242 1.00 38.28 127 ALA A C 1
ATOM 996 O O . ALA A 1 127 ? 28.240 -11.410 -16.744 1.00 38.28 127 ALA A O 1
ATOM 997 N N . THR A 1 128 ? 29.831 -10.680 -18.149 1.00 37.56 128 THR A N 1
ATOM 998 C CA . THR A 1 128 ? 28.992 -9.625 -18.726 1.00 37.56 128 THR A CA 1
ATOM 999 C C . THR A 1 128 ? 28.131 -10.251 -19.810 1.00 37.56 128 THR A C 1
ATOM 1001 O O . THR A 1 128 ? 28.593 -10.501 -20.925 1.00 37.56 128 THR A O 1
ATOM 1004 N N . LYS A 1 129 ? 26.875 -10.550 -19.480 1.00 43.38 129 LYS A N 1
ATOM 1005 C CA . LYS A 1 129 ? 25.902 -10.976 -20.479 1.00 43.38 129 LYS A CA 1
ATOM 1006 C C . LYS A 1 129 ? 25.534 -9.755 -21.326 1.00 43.38 129 LYS A C 1
ATOM 1008 O O . LYS A 1 129 ? 24.862 -8.846 -20.844 1.00 43.38 129 LYS A O 1
ATOM 1013 N N . GLY A 1 130 ? 26.058 -9.712 -22.553 1.00 37.53 130 GLY A N 1
ATOM 1014 C CA . GLY A 1 130 ? 25.639 -8.759 -23.581 1.00 37.53 130 GLY A CA 1
ATOM 1015 C C . GLY A 1 130 ? 24.124 -8.831 -23.764 1.00 37.53 130 GLY A C 1
ATOM 1016 O O . GLY A 1 130 ? 23.547 -9.909 -23.651 1.00 37.53 130 GLY A O 1
ATOM 1017 N N . GLY A 1 131 ? 23.498 -7.666 -23.924 1.00 47.16 131 GLY A N 1
ATOM 1018 C CA . GLY A 1 131 ? 22.058 -7.478 -23.789 1.00 47.16 131 GLY A CA 1
ATOM 1019 C C . GLY A 1 131 ? 21.227 -8.323 -24.747 1.00 47.16 131 GLY A C 1
ATOM 1020 O O . GLY A 1 131 ? 21.114 -7.993 -25.921 1.00 47.16 131 GLY A O 1
ATOM 1021 N N . ASP A 1 132 ? 20.586 -9.347 -24.194 1.00 43.88 132 ASP A N 1
ATOM 1022 C CA . ASP A 1 132 ? 19.383 -9.947 -24.758 1.00 43.88 132 ASP A CA 1
ATOM 1023 C C . ASP A 1 132 ? 18.202 -9.316 -24.026 1.00 43.88 132 ASP A C 1
ATOM 1025 O O . ASP A 1 132 ? 18.211 -9.332 -22.792 1.00 43.88 132 ASP A O 1
ATOM 1029 N N . ASP A 1 133 ? 17.236 -8.770 -24.771 1.00 51.12 133 ASP A N 1
ATOM 1030 C CA . ASP A 1 133 ? 16.004 -8.119 -24.304 1.00 51.12 133 ASP A CA 1
ATOM 1031 C C . ASP A 1 133 ? 15.364 -8.848 -23.108 1.00 51.12 133 ASP A C 1
ATOM 1033 O O . ASP A 1 133 ? 14.492 -9.712 -23.225 1.00 51.12 133 ASP A O 1
ATOM 1037 N N . GLU A 1 134 ? 15.807 -8.493 -21.907 1.00 56.78 134 GLU A N 1
ATOM 1038 C CA . GLU A 1 134 ? 15.024 -8.684 -20.705 1.00 56.78 134 GLU A CA 1
ATOM 1039 C C . GLU A 1 134 ? 13.862 -7.718 -20.831 1.00 56.78 134 GLU A C 1
ATOM 1041 O O . GLU A 1 134 ? 14.080 -6.571 -21.223 1.00 56.78 134 GLU A O 1
ATOM 1046 N N . GLY A 1 135 ? 12.646 -8.202 -20.568 1.00 58.72 135 GLY A N 1
ATOM 1047 C CA . GLY A 1 135 ? 11.417 -7.433 -20.735 1.00 58.72 135 GLY A CA 1
ATOM 1048 C C . GLY A 1 135 ? 11.582 -5.958 -20.364 1.00 58.72 135 GLY A C 1
ATOM 1049 O O . GLY A 1 135 ? 12.323 -5.595 -19.447 1.00 58.72 135 GLY A O 1
ATOM 1050 N N . THR A 1 136 ? 10.880 -5.092 -21.093 1.00 75.94 136 THR A N 1
ATOM 1051 C CA . THR A 1 136 ? 10.992 -3.629 -20.972 1.00 75.94 136 THR A CA 1
ATOM 1052 C C . THR A 1 136 ? 10.719 -3.106 -19.556 1.00 75.94 136 THR A C 1
ATOM 1054 O O . THR A 1 136 ? 10.996 -1.943 -19.261 1.00 75.94 136 THR A O 1
ATOM 1057 N N . ALA A 1 137 ? 10.197 -3.960 -18.672 1.00 85.19 137 ALA A N 1
ATOM 1058 C CA . ALA A 1 137 ? 10.028 -3.725 -17.257 1.00 85.19 137 ALA A CA 1
ATOM 1059 C C . ALA A 1 137 ? 10.572 -4.863 -16.376 1.00 85.19 137 ALA A C 1
ATOM 1061 O O . ALA A 1 137 ? 10.780 -6.002 -16.791 1.00 85.19 137 ALA A O 1
ATOM 1062 N N . CYS A 1 138 ? 10.729 -4.551 -15.095 1.00 87.44 138 CYS A N 1
ATOM 1063 C CA . CYS A 1 138 ? 11.108 -5.495 -14.060 1.00 87.44 138 CYS A CA 1
ATOM 1064 C C . CYS A 1 138 ? 10.053 -5.530 -12.951 1.00 87.44 138 CYS A C 1
ATOM 1066 O O . CYS A 1 138 ? 9.677 -4.494 -12.389 1.00 87.44 138 CYS A O 1
ATOM 1068 N N . ARG A 1 139 ? 9.584 -6.733 -12.612 1.00 90.25 139 ARG A N 1
ATOM 1069 C CA . ARG A 1 139 ? 8.700 -7.009 -11.480 1.00 90.25 139 ARG A CA 1
ATOM 1070 C C . ARG A 1 139 ? 9.547 -7.271 -10.244 1.00 90.25 139 ARG A C 1
ATOM 1072 O O . ARG A 1 139 ? 10.259 -8.266 -10.154 1.00 90.25 139 ARG A O 1
ATOM 1079 N N . VAL A 1 140 ? 9.432 -6.382 -9.268 1.00 90.38 140 VAL A N 1
ATOM 1080 C CA . VAL A 1 140 ? 10.087 -6.503 -7.964 1.00 90.38 140 VAL A CA 1
ATOM 1081 C C . VAL A 1 140 ? 9.063 -6.990 -6.948 1.00 90.38 140 VAL A C 1
ATOM 1083 O O . VAL A 1 140 ? 8.032 -6.337 -6.730 1.00 90.38 140 VAL A O 1
ATOM 1086 N N . HIS A 1 141 ? 9.327 -8.138 -6.329 1.00 90.06 141 HIS A N 1
ATOM 1087 C CA . HIS A 1 141 ? 8.432 -8.736 -5.342 1.00 90.06 141 HIS A CA 1
ATOM 1088 C C . HIS A 1 141 ? 9.214 -9.531 -4.287 1.00 90.06 141 HIS A C 1
ATOM 1090 O O . HIS A 1 141 ? 10.304 -10.034 -4.539 1.00 90.06 141 HIS A O 1
ATOM 1096 N N . GLY A 1 142 ? 8.674 -9.632 -3.075 1.00 88.44 142 GLY A N 1
ATOM 1097 C CA . GLY A 1 142 ? 9.365 -10.298 -1.976 1.00 88.44 142 GLY A CA 1
ATOM 1098 C C . GLY A 1 142 ? 8.685 -10.077 -0.635 1.00 88.44 142 GLY A C 1
ATOM 1099 O O . GLY A 1 142 ? 7.751 -9.282 -0.520 1.00 88.44 142 GLY A O 1
ATOM 1100 N N . LYS A 1 143 ? 9.158 -10.794 0.383 1.00 86.94 143 LYS A N 1
ATOM 1101 C CA . LYS A 1 143 ? 8.760 -10.603 1.782 1.00 86.94 143 LYS A CA 1
ATOM 1102 C C . LYS A 1 143 ? 10.025 -10.582 2.623 1.00 86.94 143 LYS A C 1
ATOM 1104 O O . LYS A 1 143 ? 10.724 -11.588 2.682 1.00 86.94 143 LYS A O 1
ATOM 1109 N N . PHE A 1 144 ? 10.284 -9.461 3.278 1.00 84.25 144 PHE A N 1
ATOM 1110 C CA . PHE A 1 144 ? 11.439 -9.279 4.147 1.00 84.25 144 PHE A CA 1
ATOM 1111 C C . PHE A 1 144 ? 10.981 -8.907 5.561 1.00 84.25 144 PHE A C 1
ATOM 1113 O O . PHE A 1 144 ? 9.951 -8.243 5.722 1.00 84.25 144 PHE A O 1
ATOM 1120 N N . PRO A 1 145 ? 11.710 -9.347 6.600 1.00 83.31 145 PRO A N 1
ATOM 1121 C CA . PRO A 1 145 ? 11.499 -8.847 7.947 1.00 83.31 145 PRO A CA 1
ATOM 1122 C C . PRO A 1 145 ? 11.946 -7.381 8.033 1.00 83.31 145 PRO A C 1
ATOM 1124 O O . PRO A 1 145 ? 12.963 -6.999 7.463 1.00 83.31 145 PRO A O 1
ATOM 1127 N N . VAL A 1 146 ? 11.192 -6.576 8.777 1.00 82.56 146 VAL A N 1
ATOM 1128 C CA . VAL A 1 146 ? 11.482 -5.156 9.034 1.00 82.56 146 VAL A CA 1
ATOM 1129 C C . VAL A 1 146 ? 11.709 -4.944 10.525 1.00 82.56 146 VAL A C 1
ATOM 1131 O O . VAL A 1 146 ? 11.049 -5.611 11.337 1.00 82.56 146 VAL A O 1
ATOM 1134 N N . ARG A 1 147 ? 12.618 -4.041 10.922 1.00 81.50 147 ARG A N 1
ATOM 1135 C CA . ARG A 1 147 ? 12.760 -3.717 12.352 1.00 81.50 147 ARG A CA 1
ATOM 1136 C C . ARG A 1 147 ? 11.747 -2.645 12.737 1.00 81.50 147 ARG A C 1
ATOM 1138 O O . ARG A 1 147 ? 11.351 -1.791 11.953 1.00 81.50 147 ARG A O 1
ATOM 1145 N N . LYS A 1 148 ? 11.304 -2.715 13.989 1.00 81.12 148 LYS A N 1
ATOM 1146 C CA . LYS A 1 148 ? 10.371 -1.754 14.583 1.00 81.12 148 L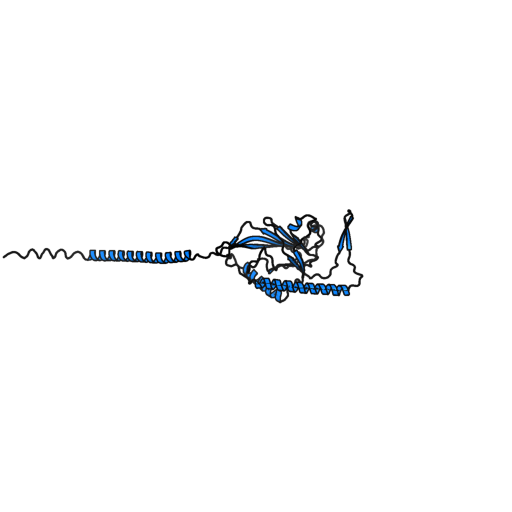YS A CA 1
ATOM 1147 C C . LYS A 1 148 ? 11.172 -0.744 15.401 1.00 81.12 148 LYS A C 1
ATOM 1149 O O . LYS A 1 148 ? 12.006 -1.155 16.204 1.00 81.12 148 LYS A O 1
ATOM 1154 N N . GLY A 1 149 ? 10.898 0.548 15.230 1.00 73.06 149 GLY A N 1
ATOM 1155 C CA . GLY A 1 149 ? 11.422 1.614 16.097 1.00 73.06 149 GLY A CA 1
ATOM 1156 C C . GLY A 1 149 ? 12.586 2.445 15.546 1.00 73.06 149 GLY A C 1
ATOM 1157 O O . GLY A 1 149 ? 12.991 3.393 16.210 1.00 73.06 149 GLY A O 1
ATOM 1158 N N . LYS A 1 150 ? 13.103 2.145 14.350 1.00 76.12 150 LYS A N 1
ATOM 1159 C CA . LYS A 1 150 ? 13.964 3.063 13.589 1.00 76.12 150 LYS A CA 1
ATOM 1160 C C . LYS A 1 150 ? 13.335 3.335 12.230 1.00 76.12 150 LYS A C 1
ATOM 1162 O O . LYS A 1 150 ? 12.612 2.484 11.715 1.00 76.12 150 LYS A O 1
ATOM 1167 N N . GLU A 1 151 ? 13.594 4.524 11.700 1.00 80.81 151 GLU A N 1
ATOM 1168 C CA . GLU A 1 151 ? 13.286 4.846 10.312 1.00 80.81 151 GLU A CA 1
ATOM 1169 C C . GLU A 1 151 ? 14.173 3.991 9.409 1.00 80.81 151 GLU A C 1
ATOM 1171 O O . GLU A 1 151 ? 15.394 3.931 9.583 1.00 80.81 151 GLU A O 1
ATOM 1176 N N . GLU A 1 152 ? 13.544 3.282 8.482 1.00 84.38 152 GLU A N 1
ATOM 1177 C CA . GLU A 1 152 ? 14.224 2.408 7.539 1.00 84.38 152 GLU A CA 1
ATOM 1178 C C . GLU A 1 152 ? 13.834 2.787 6.119 1.00 84.38 152 GLU A C 1
ATOM 1180 O O . GLU A 1 152 ? 12.750 3.310 5.852 1.00 84.38 152 GLU A O 1
ATOM 1185 N N . LYS A 1 153 ? 14.759 2.536 5.196 1.00 85.62 153 LYS A N 1
ATOM 1186 C CA . LYS A 1 153 ? 14.659 3.006 3.821 1.00 85.62 153 LYS A CA 1
ATOM 1187 C C . LYS A 1 153 ? 14.902 1.860 2.854 1.00 85.62 153 LYS A C 1
ATOM 1189 O O . LYS A 1 153 ? 15.819 1.054 3.019 1.00 85.62 153 LYS A O 1
ATOM 1194 N N . ILE A 1 154 ? 14.074 1.806 1.821 1.00 87.94 154 ILE A N 1
ATOM 1195 C CA . ILE A 1 154 ? 14.272 0.949 0.655 1.00 87.94 154 ILE A CA 1
ATOM 1196 C C . ILE A 1 154 ? 14.492 1.869 -0.531 1.00 87.94 154 ILE A C 1
ATOM 1198 O O . ILE A 1 154 ? 13.644 2.702 -0.854 1.00 87.94 154 ILE A O 1
ATOM 1202 N N . THR A 1 155 ? 15.649 1.716 -1.159 1.00 86.94 155 THR A N 1
ATOM 1203 C CA . THR A 1 155 ? 16.050 2.478 -2.336 1.00 86.94 155 THR A CA 1
ATOM 1204 C C . THR A 1 155 ? 15.992 1.570 -3.538 1.00 86.94 155 THR A C 1
ATOM 1206 O O . THR A 1 155 ? 16.590 0.496 -3.546 1.00 86.94 155 THR A O 1
ATOM 1209 N N . ILE A 1 156 ? 15.292 2.022 -4.565 1.00 87.94 156 ILE A N 1
ATOM 1210 C CA . ILE A 1 156 ? 15.330 1.419 -5.883 1.00 87.94 156 ILE A CA 1
ATOM 1211 C C . ILE A 1 156 ? 15.897 2.470 -6.822 1.00 87.94 156 ILE A C 1
ATOM 1213 O O . ILE A 1 156 ? 15.289 3.524 -6.998 1.00 87.94 156 ILE A O 1
ATOM 1217 N N . SER A 1 157 ? 17.064 2.212 -7.391 1.00 84.50 157 SER A N 1
ATOM 1218 C CA . SER A 1 157 ? 17.765 3.150 -8.266 1.00 84.50 157 SER A CA 1
ATOM 1219 C C . SER A 1 157 ? 18.012 2.534 -9.638 1.00 84.50 157 SER A C 1
ATOM 1221 O O . SER A 1 157 ? 18.138 1.315 -9.788 1.00 84.50 157 SER A O 1
ATOM 1223 N N . ILE A 1 158 ? 18.044 3.399 -10.654 1.00 79.50 158 ILE A N 1
ATOM 1224 C CA . ILE A 1 158 ? 18.484 3.023 -11.999 1.00 79.50 158 ILE A CA 1
ATOM 1225 C C . ILE A 1 158 ? 20.010 3.022 -12.001 1.00 79.50 158 ILE A C 1
ATOM 1227 O O . ILE A 1 158 ? 20.636 4.048 -11.733 1.00 79.50 158 ILE A O 1
ATOM 1231 N N . GLY A 1 159 ? 20.594 1.872 -12.315 1.00 67.38 159 GLY A N 1
ATOM 1232 C CA . GLY A 1 159 ? 22.034 1.672 -12.355 1.00 67.38 159 GLY A CA 1
ATOM 1233 C C . GLY A 1 159 ? 22.405 0.209 -12.145 1.00 67.38 159 GLY A C 1
ATOM 1234 O O . GLY A 1 159 ? 21.677 -0.559 -11.508 1.00 67.38 159 GLY A O 1
ATOM 1235 N N . SER A 1 160 ? 23.557 -0.177 -12.690 1.00 54.41 160 SER A N 1
ATOM 1236 C CA . SER A 1 160 ? 24.104 -1.526 -12.578 1.00 54.41 160 SER A CA 1
ATOM 1237 C C . SER A 1 160 ? 24.199 -1.962 -11.116 1.00 54.41 160 SER A C 1
ATOM 1239 O O . SER A 1 160 ? 24.844 -1.312 -10.295 1.00 54.41 160 SER A O 1
ATOM 1241 N N . SER A 1 161 ? 23.596 -3.107 -10.792 1.00 48.00 161 SER A N 1
ATOM 1242 C CA . SER A 1 161 ? 23.571 -3.689 -9.445 1.00 48.00 161 SER A CA 1
ATOM 1243 C C . SER A 1 161 ? 24.906 -4.314 -9.015 1.00 48.00 161 SER A C 1
ATOM 1245 O O . SER A 1 161 ? 24.913 -5.271 -8.239 1.00 48.00 161 SER A O 1
ATOM 1247 N N . THR A 1 162 ? 26.039 -3.834 -9.532 1.00 43.84 162 THR A N 1
ATOM 1248 C CA . THR A 1 162 ? 27.381 -4.256 -9.116 1.00 43.84 162 THR A CA 1
ATOM 1249 C C . THR A 1 162 ? 27.677 -3.736 -7.711 1.00 43.84 162 THR A C 1
ATOM 1251 O O . THR A 1 162 ? 28.397 -2.765 -7.542 1.00 43.84 162 THR A O 1
ATOM 1254 N N . GLY A 1 163 ? 27.053 -4.374 -6.717 1.00 40.31 163 GLY A N 1
ATOM 1255 C CA . GLY A 1 163 ? 27.611 -4.868 -5.453 1.00 40.31 163 GLY A CA 1
ATOM 1256 C C . GLY A 1 163 ? 28.534 -4.017 -4.578 1.00 40.31 163 GLY A C 1
ATOM 1257 O O . GLY A 1 163 ? 29.012 -4.549 -3.583 1.00 40.31 163 GLY A O 1
ATOM 1258 N N . LEU A 1 164 ? 28.809 -2.751 -4.872 1.00 41.19 164 LEU A N 1
ATOM 1259 C CA . LEU A 1 164 ? 29.566 -1.872 -3.989 1.00 41.19 164 LEU A CA 1
ATOM 1260 C C . LEU A 1 164 ? 28.677 -0.693 -3.605 1.00 41.19 164 LEU A C 1
ATOM 1262 O O . LEU A 1 164 ? 28.479 0.229 -4.393 1.00 41.19 164 LEU A O 1
ATOM 1266 N N . GLY A 1 165 ? 28.217 -0.682 -2.352 1.00 41.91 165 GLY A N 1
ATOM 1267 C CA . GLY A 1 165 ? 27.589 0.489 -1.727 1.00 41.91 165 GLY A CA 1
ATOM 1268 C C . GLY A 1 165 ? 28.464 1.753 -1.770 1.00 41.91 165 GLY A C 1
ATOM 1269 O O . GLY A 1 165 ? 27.951 2.851 -1.606 1.00 41.91 165 GLY A O 1
ATOM 1270 N N . LEU A 1 166 ? 29.759 1.618 -2.093 1.00 39.75 166 LEU A N 1
ATOM 1271 C CA . LEU A 1 166 ? 30.659 2.732 -2.407 1.00 39.75 166 LEU A CA 1
ATOM 1272 C C . LEU A 1 166 ? 30.275 3.505 -3.684 1.00 39.75 166 LEU A C 1
ATOM 1274 O O . LEU A 1 166 ? 30.598 4.682 -3.794 1.00 39.75 166 LEU A O 1
ATOM 1278 N N . PHE A 1 167 ? 29.594 2.889 -4.657 1.00 43.28 167 PHE A N 1
ATOM 1279 C CA . PHE A 1 167 ? 29.289 3.558 -5.928 1.00 43.28 167 PHE A CA 1
ATOM 1280 C C . PHE A 1 167 ? 28.051 4.450 -5.883 1.00 43.28 167 PHE A C 1
ATOM 1282 O O . PHE A 1 167 ? 27.866 5.232 -6.803 1.00 43.28 167 PHE A O 1
ATOM 1289 N N . GLN A 1 168 ? 27.218 4.410 -4.839 1.00 46.44 168 GLN A N 1
ATOM 1290 C CA . GLN A 1 168 ? 26.087 5.343 -4.755 1.00 46.44 168 GLN A CA 1
ATOM 1291 C C . GLN A 1 168 ? 26.561 6.777 -4.445 1.00 46.44 168 GLN A C 1
ATOM 1293 O O . GLN A 1 168 ? 25.972 7.726 -4.959 1.00 46.44 168 GLN A O 1
ATOM 1298 N N . GLU A 1 169 ? 27.651 6.933 -3.680 1.00 41.91 169 GLU A N 1
ATOM 1299 C CA . GLU A 1 169 ? 28.337 8.222 -3.481 1.00 41.91 169 GLU A CA 1
ATOM 1300 C C . GLU A 1 169 ? 29.236 8.594 -4.675 1.00 41.91 169 GLU A C 1
ATOM 1302 O O . GLU A 1 169 ? 29.294 9.766 -5.045 1.00 41.91 169 GLU A O 1
ATOM 1307 N N . LEU A 1 170 ? 29.875 7.620 -5.345 1.00 40.88 170 LEU A N 1
ATOM 1308 C CA . LEU A 1 170 ? 30.666 7.879 -6.562 1.00 40.88 170 LEU A CA 1
ATOM 1309 C C . LEU A 1 170 ? 29.832 8.039 -7.849 1.00 40.88 170 LEU A C 1
ATOM 1311 O O . LEU A 1 170 ? 30.334 8.594 -8.823 1.00 40.88 170 LEU A O 1
ATOM 1315 N N . ALA A 1 171 ? 28.556 7.647 -7.880 1.00 46.34 171 ALA A N 1
ATOM 1316 C CA . ALA A 1 171 ? 27.677 7.876 -9.032 1.00 46.34 171 ALA A CA 1
ATOM 1317 C C . ALA A 1 171 ? 27.406 9.372 -9.264 1.00 46.34 171 ALA A C 1
ATOM 1319 O O . ALA A 1 171 ? 27.067 9.770 -10.374 1.00 46.34 171 ALA A O 1
ATOM 1320 N N . HIS A 1 172 ? 27.597 10.218 -8.245 1.00 45.75 172 HIS A N 1
ATOM 1321 C CA . HIS A 1 172 ? 27.606 11.670 -8.418 1.00 45.75 172 HIS A CA 1
ATOM 1322 C C . HIS A 1 172 ? 28.876 12.189 -9.119 1.00 45.75 172 HIS A C 1
ATOM 1324 O O . HIS A 1 172 ? 28.836 13.276 -9.693 1.00 45.75 172 HIS A O 1
ATOM 1330 N N . LEU A 1 173 ? 29.987 11.441 -9.078 1.00 41.59 173 LEU A N 1
ATOM 1331 C CA . LEU A 1 173 ? 31.286 11.841 -9.634 1.00 41.59 173 LEU A CA 1
ATOM 1332 C C . LEU A 1 173 ? 31.465 11.437 -11.101 1.00 41.59 173 LEU A C 1
ATOM 1334 O O . LEU A 1 173 ? 32.100 12.168 -11.859 1.00 41.59 173 LEU A O 1
ATOM 1338 N N . GLU A 1 174 ? 30.888 10.316 -11.529 1.00 42.06 174 GLU A N 1
ATOM 1339 C CA . GLU A 1 174 ? 30.943 9.891 -12.926 1.00 42.06 174 GLU A CA 1
ATOM 1340 C C . GLU A 1 174 ? 29.638 10.255 -13.631 1.00 42.06 174 GLU A C 1
ATOM 1342 O O . GLU A 1 174 ? 28.597 9.643 -13.409 1.00 42.06 174 GLU A O 1
ATOM 1347 N N . GLY A 1 175 ? 29.697 11.257 -14.515 1.00 43.19 175 GLY A N 1
ATOM 1348 C CA . GLY A 1 175 ? 28.596 11.763 -15.345 1.00 43.19 175 GLY A CA 1
ATOM 1349 C C . GLY A 1 175 ? 27.977 10.760 -16.336 1.00 43.19 175 GLY A C 1
ATOM 1350 O O . GLY A 1 175 ? 27.507 11.160 -17.403 1.00 43.19 175 GLY A O 1
ATOM 1351 N N . MET A 1 176 ? 27.950 9.466 -16.014 1.00 46.62 176 MET A N 1
ATOM 1352 C CA . MET A 1 176 ? 27.197 8.443 -16.724 1.00 46.62 176 MET A CA 1
ATOM 1353 C C . MET A 1 176 ? 25.701 8.654 -16.479 1.00 46.62 176 MET A C 1
ATOM 1355 O O . MET A 1 176 ? 25.123 8.216 -15.479 1.00 46.62 176 MET A O 1
ATOM 1359 N N . LYS A 1 177 ? 25.059 9.330 -17.437 1.00 51.84 177 LYS A N 1
ATOM 1360 C CA . LYS A 1 177 ? 23.603 9.326 -17.586 1.00 51.84 177 LYS A CA 1
ATOM 1361 C C . LYS A 1 177 ? 23.155 7.886 -17.821 1.00 51.84 177 LYS A C 1
ATOM 1363 O O . LYS A 1 177 ? 23.267 7.374 -18.931 1.00 51.84 177 LYS A O 1
ATOM 1368 N N . GLN A 1 178 ? 22.659 7.235 -16.776 1.00 60.81 178 GLN A N 1
ATOM 1369 C CA . GLN A 1 178 ? 22.042 5.924 -16.914 1.00 60.81 178 GLN A CA 1
ATOM 1370 C C . GLN A 1 178 ? 20.737 6.088 -17.698 1.00 60.81 178 GLN A C 1
ATOM 1372 O O . GLN A 1 178 ? 19.867 6.885 -17.338 1.00 60.81 178 GLN A O 1
ATOM 1377 N N . THR A 1 179 ? 20.617 5.368 -18.810 1.00 64.12 179 THR A N 1
ATOM 1378 C CA . THR A 1 179 ? 19.400 5.348 -19.621 1.00 64.12 179 THR A CA 1
ATOM 1379 C C . THR A 1 179 ? 18.400 4.405 -18.966 1.00 64.12 179 THR A C 1
ATOM 1381 O O . THR A 1 179 ? 18.634 3.199 -18.889 1.00 64.12 179 THR A O 1
ATOM 1384 N N . GLY A 1 180 ? 17.289 4.939 -18.472 1.00 69.25 180 GLY A N 1
ATOM 1385 C CA . GLY A 1 180 ? 16.242 4.141 -17.848 1.00 69.25 180 GLY A CA 1
ATOM 1386 C C . GLY A 1 180 ? 15.001 4.975 -17.577 1.00 69.25 180 GLY A C 1
ATOM 1387 O O . GLY A 1 180 ? 15.066 6.204 -17.536 1.00 69.25 180 GLY A O 1
ATOM 1388 N N . ASN A 1 181 ? 13.870 4.294 -17.417 1.00 82.75 181 ASN A N 1
ATOM 1389 C CA . ASN A 1 181 ? 12.598 4.921 -17.099 1.00 82.75 181 ASN A CA 1
ATOM 1390 C C . ASN A 1 181 ? 12.097 4.416 -15.739 1.00 82.75 181 ASN A C 1
ATOM 1392 O O . ASN A 1 181 ? 11.715 3.258 -15.583 1.00 82.75 181 ASN A O 1
ATOM 1396 N N . ILE A 1 182 ? 12.055 5.309 -14.750 1.00 86.38 182 ILE A N 1
ATOM 1397 C CA . ILE A 1 182 ? 11.614 5.001 -13.381 1.00 86.38 182 ILE A CA 1
ATOM 1398 C C . ILE A 1 182 ? 10.083 5.066 -13.207 1.00 86.38 182 ILE A C 1
ATOM 1400 O O . ILE A 1 182 ? 9.554 5.152 -12.094 1.00 86.38 182 ILE A O 1
ATOM 1404 N N . SER A 1 183 ? 9.339 5.035 -14.315 1.00 89.19 183 SER A N 1
ATOM 1405 C CA . SER A 1 183 ? 7.890 4.844 -14.272 1.00 89.19 183 SER A CA 1
ATOM 1406 C C . SER A 1 183 ? 7.575 3.514 -13.601 1.00 89.19 183 SER A C 1
ATOM 1408 O O . SER A 1 183 ? 8.190 2.493 -13.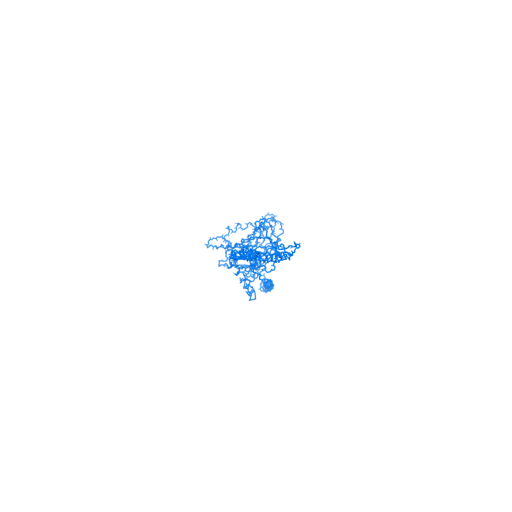908 1.00 89.19 183 SER A O 1
ATOM 1410 N N . HIS A 1 184 ? 6.644 3.518 -12.657 1.00 91.50 184 HIS A N 1
ATOM 1411 C CA . HIS A 1 184 ? 6.367 2.337 -11.857 1.00 91.50 184 HIS A CA 1
ATOM 1412 C C . HIS A 1 184 ? 4.904 2.237 -11.453 1.00 91.50 184 HIS A C 1
ATOM 1414 O O . HIS A 1 184 ? 4.207 3.236 -11.269 1.00 91.50 184 HIS A O 1
ATOM 1420 N N . ARG A 1 185 ? 4.471 0.992 -11.263 1.00 89.75 185 ARG A N 1
ATOM 1421 C CA . ARG A 1 185 ? 3.169 0.624 -10.716 1.00 89.75 185 ARG A CA 1
ATOM 1422 C C . ARG A 1 185 ? 3.334 -0.224 -9.463 1.00 89.75 185 ARG A C 1
ATOM 1424 O O . ARG A 1 185 ? 4.101 -1.192 -9.433 1.00 89.75 185 ARG A O 1
ATOM 1431 N N . ILE A 1 186 ? 2.603 0.123 -8.416 1.00 91.56 186 ILE A N 1
ATOM 1432 C CA . ILE A 1 186 ? 2.584 -0.602 -7.151 1.00 91.56 186 ILE A CA 1
ATOM 1433 C C . ILE A 1 186 ? 1.274 -1.380 -7.084 1.00 91.56 186 ILE A C 1
ATOM 1435 O O . ILE A 1 186 ? 0.198 -0.835 -6.878 1.00 91.56 186 ILE A O 1
ATOM 1439 N N . GLU A 1 187 ? 1.371 -2.689 -7.279 1.00 86.50 187 GLU A N 1
ATOM 1440 C CA . GLU A 1 187 ? 0.211 -3.585 -7.211 1.00 86.50 187 GLU A CA 1
ATOM 1441 C C . GLU A 1 187 ? -0.193 -3.877 -5.763 1.00 86.50 187 GLU A C 1
ATOM 1443 O O . GLU A 1 187 ? -1.369 -3.868 -5.405 1.00 86.50 187 GLU A O 1
ATOM 1448 N N . LYS A 1 188 ? 0.800 -4.143 -4.911 1.00 86.62 188 LYS A N 1
ATOM 1449 C CA . LYS A 1 188 ? 0.601 -4.580 -3.531 1.00 86.62 188 LYS A CA 1
ATOM 1450 C C . LYS A 1 188 ? 1.776 -4.139 -2.678 1.00 86.62 188 LYS A C 1
ATOM 1452 O O . LYS A 1 188 ? 2.930 -4.391 -3.028 1.00 86.62 188 LYS A O 1
ATOM 1457 N N . PHE A 1 189 ? 1.461 -3.520 -1.550 1.00 89.62 189 PHE A N 1
ATOM 1458 C CA . PHE A 1 189 ? 2.430 -3.116 -0.544 1.00 89.62 189 PHE A CA 1
ATOM 1459 C C . PHE A 1 189 ? 1.743 -3.143 0.821 1.00 89.62 189 PHE A C 1
ATOM 1461 O O . PHE A 1 189 ? 0.902 -2.302 1.103 1.00 89.62 189 PHE A O 1
ATOM 1468 N N . ASN A 1 190 ? 2.035 -4.147 1.647 1.00 89.38 190 ASN A N 1
ATOM 1469 C CA . ASN A 1 190 ? 1.318 -4.378 2.902 1.00 89.38 190 ASN A CA 1
ATOM 1470 C C . ASN A 1 190 ? 2.310 -4.731 4.015 1.00 89.38 190 ASN A C 1
ATOM 1472 O O . ASN A 1 190 ? 3.286 -5.440 3.768 1.00 89.38 190 ASN A O 1
ATOM 1476 N N . PHE A 1 191 ? 2.009 -4.321 5.247 1.00 89.69 191 PHE A N 1
ATOM 1477 C CA . PHE A 1 191 ? 2.755 -4.738 6.434 1.00 89.69 191 PHE A CA 1
ATOM 1478 C C . PHE A 1 191 ? 2.000 -5.847 7.176 1.00 89.69 191 PHE A C 1
ATOM 1480 O O . PHE A 1 191 ? 0.835 -5.693 7.535 1.00 89.69 191 PHE A O 1
ATOM 1487 N N . GLY A 1 192 ? 2.676 -6.967 7.438 1.00 87.38 192 GLY A N 1
ATOM 1488 C CA . GLY A 1 192 ? 2.106 -8.088 8.190 1.00 87.38 192 GLY A CA 1
ATOM 1489 C C . GLY A 1 192 ? 0.939 -8.801 7.482 1.00 87.38 192 GLY A C 1
ATOM 1490 O O . GLY A 1 192 ? 0.886 -8.831 6.249 1.00 87.38 192 GLY A O 1
ATOM 1491 N N . PRO A 1 193 ? 0.039 -9.455 8.241 1.00 84.12 193 PRO A N 1
ATOM 1492 C CA . PRO A 1 193 ? -1.065 -10.214 7.664 1.00 84.12 193 PRO A CA 1
ATOM 1493 C C . PRO A 1 193 ? -2.094 -9.289 7.000 1.00 84.12 193 PRO A C 1
ATOM 1495 O O . PRO A 1 193 ? -2.479 -8.263 7.561 1.00 84.12 193 PRO A O 1
ATOM 1498 N N . ARG A 1 194 ? -2.557 -9.674 5.803 1.00 78.69 194 ARG A N 1
ATOM 1499 C CA . ARG A 1 194 ? -3.599 -8.950 5.063 1.00 78.69 194 ARG A CA 1
ATOM 1500 C C . ARG A 1 194 ? -4.932 -9.066 5.808 1.00 78.69 194 ARG A C 1
ATOM 1502 O O . ARG A 1 194 ? -5.346 -10.165 6.172 1.00 78.69 194 ARG A O 1
ATOM 1509 N N . VAL A 1 195 ? -5.615 -7.937 5.969 1.00 76.75 195 VAL A N 1
ATOM 1510 C CA . VAL A 1 195 ? -7.001 -7.878 6.450 1.00 76.75 195 VAL A CA 1
ATOM 1511 C C . VAL A 1 195 ? -7.924 -7.907 5.239 1.00 76.75 195 VAL A C 1
ATOM 1513 O O . VAL A 1 195 ? -7.721 -7.137 4.301 1.00 76.75 195 VAL A O 1
ATOM 1516 N N . ARG A 1 196 ? -8.909 -8.811 5.227 1.00 73.06 196 ARG A N 1
ATOM 1517 C CA . ARG A 1 196 ? -9.860 -8.907 4.111 1.00 73.06 196 ARG A CA 1
ATOM 1518 C C . ARG A 1 196 ? -10.656 -7.611 3.981 1.00 73.06 196 ARG A C 1
ATOM 1520 O O . ARG A 1 196 ? -11.145 -7.079 4.971 1.00 73.06 196 ARG A O 1
ATOM 1527 N N . GLY A 1 197 ? -10.734 -7.125 2.748 1.00 68.19 197 GLY A N 1
ATOM 1528 C CA . GLY A 1 197 ? -11.409 -5.895 2.357 1.00 68.19 197 GLY A CA 1
ATOM 1529 C C . GLY A 1 197 ? -10.758 -4.583 2.806 1.00 68.19 197 GLY A C 1
ATOM 1530 O O . GLY A 1 197 ? -11.225 -3.527 2.406 1.00 68.19 197 GLY A O 1
ATOM 1531 N N . LEU A 1 198 ? -9.640 -4.602 3.539 1.00 74.25 198 LEU A N 1
ATOM 1532 C CA . LEU A 1 198 ? -8.850 -3.386 3.738 1.00 74.25 198 LEU A CA 1
ATOM 1533 C C . LEU A 1 198 ? -7.973 -3.134 2.504 1.00 74.25 198 LEU A C 1
ATOM 1535 O O . LEU A 1 198 ? -6.991 -3.847 2.277 1.00 74.25 198 LEU A O 1
ATOM 1539 N N . VAL A 1 199 ? -8.300 -2.099 1.732 1.00 75.81 199 VAL A N 1
ATOM 1540 C CA . VAL A 1 199 ? -7.448 -1.638 0.629 1.00 75.81 199 VAL A CA 1
ATOM 1541 C C . VAL A 1 199 ? -6.308 -0.804 1.187 1.00 75.81 199 VAL A C 1
ATOM 1543 O O . VAL A 1 199 ? -6.520 0.131 1.959 1.00 75.81 199 VAL A O 1
ATOM 1546 N N . THR A 1 200 ? -5.080 -1.143 0.804 1.00 84.31 200 THR A N 1
ATOM 1547 C CA . THR A 1 200 ? -3.907 -0.406 1.261 1.00 84.31 200 THR A CA 1
ATOM 1548 C C . THR A 1 200 ? -3.646 0.829 0.394 1.00 84.31 200 THR A C 1
ATOM 1550 O O . THR A 1 200 ? -3.828 0.755 -0.821 1.00 84.31 200 THR A O 1
ATOM 1553 N N . PRO A 1 201 ? -3.180 1.961 0.960 1.00 85.12 201 PRO A N 1
ATOM 1554 C CA . PRO A 1 201 ? -3.069 3.221 0.206 1.00 85.12 201 PRO A CA 1
ATOM 1555 C C . PRO A 1 201 ? -2.101 3.222 -0.985 1.00 85.12 201 PRO A C 1
ATOM 1557 O O . PRO A 1 201 ? -2.121 4.140 -1.794 1.00 85.12 201 PRO A O 1
ATOM 1560 N N . LEU A 1 202 ? -1.197 2.241 -1.082 1.00 88.06 202 LEU A N 1
ATOM 1561 C CA . LEU A 1 202 ? -0.291 2.114 -2.236 1.00 88.06 202 LEU A CA 1
ATOM 1562 C C . LEU A 1 202 ? -0.757 1.066 -3.245 1.00 88.06 202 LEU A C 1
ATOM 1564 O O . LEU A 1 202 ? -0.130 0.928 -4.293 1.00 88.06 202 LEU A O 1
ATOM 1568 N N . ALA A 1 203 ? -1.817 0.311 -2.950 1.00 84.88 203 ALA A N 1
ATOM 1569 C CA . ALA A 1 203 ? -2.368 -0.636 -3.905 1.00 84.88 203 ALA A CA 1
ATOM 1570 C C . ALA A 1 203 ? -3.000 0.128 -5.075 1.00 84.88 203 ALA A C 1
ATOM 1572 O O . ALA A 1 203 ? -3.864 0.979 -4.879 1.00 84.88 203 ALA A O 1
ATOM 1573 N N . GLY A 1 204 ? -2.564 -0.167 -6.298 1.00 80.81 204 GLY A N 1
ATOM 1574 C CA . GLY A 1 204 ? -3.065 0.514 -7.493 1.00 80.81 204 GLY A CA 1
ATOM 1575 C C . GLY A 1 204 ? -2.386 1.856 -7.786 1.00 80.81 204 GLY A C 1
ATOM 1576 O O . GLY A 1 204 ? -2.810 2.565 -8.699 1.00 80.81 204 GLY A O 1
ATOM 1577 N N . ALA A 1 205 ? -1.344 2.232 -7.035 1.00 86.44 205 ALA A N 1
ATOM 1578 C CA . ALA A 1 205 ? -0.617 3.471 -7.285 1.00 86.44 205 ALA A CA 1
ATOM 1579 C C . ALA A 1 205 ? 0.242 3.347 -8.554 1.00 86.44 205 ALA A C 1
ATOM 1581 O O . ALA A 1 205 ? 1.026 2.409 -8.702 1.00 86.44 205 ALA A O 1
ATOM 1582 N N . GLU A 1 206 ? 0.125 4.315 -9.458 1.00 88.50 206 GLU A N 1
ATOM 1583 C CA . GLU A 1 206 ? 0.902 4.392 -10.695 1.00 88.50 206 GLU A CA 1
ATOM 1584 C C . GLU A 1 206 ? 1.553 5.762 -10.811 1.00 88.50 206 GLU A C 1
ATOM 1586 O O . GLU A 1 206 ? 0.900 6.787 -10.615 1.00 88.50 206 GLU A O 1
ATOM 1591 N N . GLN A 1 207 ? 2.839 5.776 -11.145 1.00 89.88 207 GLN A N 1
ATOM 1592 C CA . GLN A 1 207 ? 3.586 6.996 -11.397 1.00 89.88 207 GLN A CA 1
ATOM 1593 C C . GLN A 1 207 ? 4.326 6.880 -12.719 1.00 89.88 207 GLN A C 1
ATOM 1595 O O . GLN A 1 207 ? 5.201 6.031 -12.889 1.00 89.88 207 GLN A O 1
ATOM 1600 N N . ILE A 1 208 ? 3.987 7.775 -13.641 1.00 86.94 208 ILE A N 1
ATOM 1601 C CA . ILE A 1 208 ? 4.618 7.866 -14.953 1.00 86.94 208 ILE A CA 1
ATOM 1602 C C . ILE A 1 208 ? 5.577 9.058 -14.933 1.00 86.94 208 ILE A C 1
ATOM 1604 O O . ILE A 1 208 ? 5.202 10.196 -14.622 1.00 86.94 208 ILE A O 1
ATOM 1608 N N . SER A 1 209 ? 6.848 8.788 -15.219 1.00 84.12 209 SER A N 1
ATOM 1609 C CA . SER A 1 209 ? 7.875 9.813 -15.383 1.00 84.12 209 SER A CA 1
ATOM 1610 C C . SER A 1 209 ? 7.935 10.245 -16.843 1.00 84.12 209 SER A C 1
ATOM 1612 O O . SER A 1 209 ? 8.031 9.408 -17.733 1.00 84.12 209 SER A O 1
ATOM 1614 N N . GLN A 1 210 ? 7.888 11.555 -17.089 1.00 77.69 210 GLN A N 1
ATOM 1615 C CA . GLN A 1 210 ? 8.004 12.109 -18.445 1.00 77.69 210 GLN A CA 1
ATOM 1616 C C . GLN A 1 210 ? 9.463 12.139 -18.912 1.00 77.69 210 GLN A C 1
ATOM 1618 O O . GLN A 1 210 ? 9.748 11.896 -20.077 1.00 77.69 210 GLN A O 1
ATOM 1623 N N . THR A 1 211 ? 10.383 12.421 -17.989 1.00 76.00 211 THR A N 1
ATOM 1624 C CA . THR A 1 211 ? 11.833 12.479 -18.227 1.00 76.00 211 THR A CA 1
ATOM 1625 C C . THR A 1 211 ? 12.512 11.122 -18.029 1.00 76.00 211 THR A C 1
ATOM 1627 O O . THR A 1 211 ? 13.664 10.951 -18.410 1.00 76.00 211 THR A O 1
ATOM 1630 N N . GLY A 1 212 ? 11.831 10.161 -17.395 1.00 78.12 212 GLY A N 1
ATOM 1631 C CA . GLY A 1 212 ? 12.368 8.847 -17.027 1.00 78.12 212 GLY A CA 1
ATOM 1632 C C . GLY A 1 212 ? 13.272 8.858 -15.788 1.00 78.12 212 GLY A C 1
ATOM 1633 O O . GLY A 1 212 ? 13.506 7.802 -15.206 1.00 78.12 212 GLY A O 1
ATOM 1634 N N . GLN A 1 213 ? 13.724 10.036 -15.346 1.00 78.69 213 GLN A N 1
ATOM 1635 C CA . GLN A 1 213 ? 14.731 10.219 -14.293 1.00 78.69 213 GLN A CA 1
ATOM 1636 C C . GLN A 1 213 ? 14.188 10.946 -13.050 1.00 78.69 213 GLN A C 1
ATOM 1638 O O . GLN A 1 213 ? 14.955 11.468 -12.248 1.00 78.69 213 GLN A O 1
ATOM 1643 N N . ASP A 1 214 ? 12.866 11.001 -12.871 1.00 85.69 214 ASP A N 1
ATOM 1644 C CA . ASP A 1 214 ? 12.266 11.608 -11.676 1.00 85.69 214 ASP A CA 1
ATOM 1645 C C . ASP A 1 214 ? 12.630 10.840 -10.387 1.00 85.69 214 ASP A C 1
ATOM 1647 O O . ASP A 1 214 ? 12.853 9.628 -10.396 1.00 85.69 214 ASP A O 1
ATOM 1651 N N . ILE A 1 215 ? 12.627 11.540 -9.249 1.00 87.44 215 ILE A N 1
ATOM 1652 C CA . ILE A 1 215 ? 12.763 10.913 -7.929 1.00 87.44 215 ILE A CA 1
ATOM 1653 C C . ILE A 1 215 ? 11.397 10.867 -7.253 1.00 87.44 215 ILE A C 1
ATOM 1655 O O . ILE A 1 215 ? 10.745 11.897 -7.048 1.00 87.44 215 ILE A O 1
ATOM 1659 N N . TYR A 1 216 ? 10.996 9.666 -6.858 1.00 91.94 216 TYR A N 1
ATOM 1660 C CA . TYR A 1 216 ? 9.753 9.392 -6.154 1.00 91.94 216 TYR A CA 1
ATOM 1661 C C . TYR A 1 216 ? 10.057 9.004 -4.715 1.00 91.94 216 TYR A C 1
ATOM 1663 O O . TYR A 1 216 ? 10.749 8.019 -4.478 1.00 91.94 216 TYR A O 1
ATOM 1671 N N . ARG A 1 217 ? 9.543 9.765 -3.749 1.00 93.06 217 ARG A N 1
ATOM 1672 C CA . ARG A 1 217 ? 9.684 9.459 -2.323 1.00 93.06 217 ARG A CA 1
ATOM 1673 C C . ARG A 1 217 ? 8.319 9.186 -1.709 1.00 93.06 217 ARG A C 1
ATOM 1675 O O . ARG A 1 217 ? 7.395 9.986 -1.851 1.00 93.06 217 ARG A O 1
ATOM 1682 N N . TYR A 1 218 ? 8.220 8.057 -1.027 1.00 94.62 218 TYR A N 1
ATOM 1683 C CA . TYR A 1 218 ? 7.045 7.598 -0.307 1.00 94.62 218 TYR A CA 1
ATOM 1684 C C . TYR A 1 218 ? 7.382 7.546 1.176 1.00 94.62 218 TYR A C 1
ATOM 1686 O O . TYR A 1 218 ? 8.113 6.658 1.611 1.00 94.62 218 TYR A O 1
ATOM 1694 N N . PHE A 1 219 ? 6.832 8.484 1.939 1.00 94.69 219 PHE A N 1
ATOM 1695 C CA . PHE A 1 219 ? 6.924 8.477 3.394 1.00 94.69 219 PHE A CA 1
ATOM 1696 C C . PHE A 1 219 ? 5.756 7.671 3.946 1.00 94.69 219 PHE A C 1
ATOM 1698 O O . PHE A 1 219 ? 4.597 8.039 3.752 1.00 94.69 219 PHE A O 1
ATOM 1705 N N . ILE A 1 220 ? 6.052 6.566 4.613 1.00 93.69 220 ILE A N 1
ATOM 1706 C CA . ILE A 1 220 ? 5.079 5.589 5.080 1.00 93.69 220 ILE A CA 1
ATOM 1707 C C . ILE A 1 220 ? 5.077 5.578 6.607 1.00 93.69 220 ILE A C 1
ATOM 1709 O O . ILE A 1 220 ? 6.061 5.216 7.249 1.00 93.69 220 ILE A O 1
ATOM 1713 N N . LYS A 1 221 ? 3.942 5.927 7.207 1.00 92.88 221 LYS A N 1
ATOM 1714 C CA . LYS A 1 221 ? 3.741 5.871 8.661 1.00 92.88 221 LYS A CA 1
ATOM 1715 C C . LYS A 1 221 ? 2.928 4.624 8.987 1.00 92.88 221 LYS A C 1
ATOM 1717 O O . LYS A 1 221 ? 1.759 4.543 8.617 1.00 92.88 221 LYS A O 1
ATOM 1722 N N . VAL A 1 222 ? 3.535 3.646 9.655 1.00 92.56 222 VAL A N 1
ATOM 1723 C CA . VAL A 1 222 ? 2.910 2.352 9.968 1.00 92.56 222 VAL A CA 1
ATOM 1724 C C . VAL A 1 222 ? 2.338 2.362 11.383 1.00 92.56 222 VAL A C 1
ATOM 1726 O O . VAL A 1 222 ? 3.060 2.579 12.353 1.00 92.56 222 VAL A O 1
ATOM 1729 N N . VAL A 1 223 ? 1.050 2.054 11.518 1.00 92.38 223 VAL A N 1
ATOM 1730 C CA . VAL A 1 223 ? 0.317 2.021 12.786 1.00 92.38 223 VAL A CA 1
ATOM 1731 C C . VAL A 1 223 ? -0.123 0.587 13.111 1.00 92.38 223 VAL A C 1
ATOM 1733 O O . VAL A 1 223 ? -0.936 -0.001 12.385 1.00 92.38 223 VAL A O 1
ATOM 1736 N N . PRO A 1 224 ? 0.369 -0.008 14.213 1.00 92.25 224 PRO A N 1
ATOM 1737 C CA . PRO A 1 224 ? -0.125 -1.292 14.694 1.00 92.25 224 PRO A CA 1
ATOM 1738 C C . PRO A 1 224 ? -1.607 -1.199 15.081 1.00 92.25 224 PRO A C 1
ATOM 1740 O O . PRO A 1 224 ? -2.003 -0.340 15.868 1.00 92.25 224 PRO A O 1
ATOM 1743 N N . THR A 1 225 ? -2.425 -2.108 14.556 1.00 89.50 225 THR A N 1
ATOM 1744 C CA . THR A 1 225 ? -3.862 -2.190 14.839 1.00 89.50 225 THR A CA 1
ATOM 1745 C C . THR A 1 225 ? -4.218 -3.565 15.386 1.00 89.50 225 THR A C 1
ATOM 1747 O O . THR A 1 225 ? -4.018 -4.586 14.725 1.00 89.50 225 THR A O 1
ATOM 1750 N N . LYS A 1 226 ? -4.777 -3.607 16.594 1.00 90.69 226 LYS A N 1
ATOM 1751 C CA . LYS A 1 226 ? -5.349 -4.820 17.181 1.00 90.69 226 LYS A CA 1
ATOM 1752 C C . LYS A 1 226 ? -6.841 -4.863 16.882 1.00 90.69 226 LYS A C 1
ATOM 1754 O O . LYS A 1 226 ? -7.576 -3.980 17.316 1.00 90.69 226 LYS A O 1
ATOM 1759 N N . ILE A 1 227 ? -7.279 -5.901 16.182 1.00 87.38 227 ILE A N 1
ATOM 1760 C CA . ILE A 1 227 ? -8.698 -6.153 15.920 1.00 87.38 227 ILE A CA 1
ATOM 1761 C C . ILE A 1 227 ? -9.155 -7.235 16.890 1.00 87.38 227 ILE A C 1
ATOM 1763 O O . ILE A 1 227 ? -8.652 -8.357 16.823 1.00 87.38 227 ILE A O 1
ATOM 1767 N N . TYR A 1 228 ? -10.051 -6.889 17.812 1.00 86.69 228 TYR A N 1
ATOM 1768 C CA . TYR A 1 228 ? -10.614 -7.821 18.786 1.00 86.69 228 TYR A CA 1
ATOM 1769 C C . TYR A 1 228 ? -11.855 -8.510 18.215 1.00 86.69 228 TYR A C 1
ATOM 1771 O O . TYR A 1 228 ? -12.773 -7.837 17.755 1.00 86.69 228 TYR A O 1
ATOM 1779 N N . TYR A 1 229 ? -11.897 -9.840 18.300 1.00 81.62 229 TYR A N 1
ATOM 1780 C CA . TYR A 1 229 ? -13.039 -10.648 17.871 1.00 81.62 229 TYR A CA 1
ATOM 1781 C C . TYR A 1 229 ? -13.711 -11.283 19.090 1.00 81.62 229 TYR A C 1
ATOM 1783 O O . TYR A 1 229 ? -13.098 -12.071 19.819 1.00 81.62 229 TYR A O 1
ATOM 1791 N N . GLY A 1 230 ? -14.988 -10.958 19.290 1.00 72.00 230 GLY A N 1
ATOM 1792 C CA . GLY A 1 230 ? -15.807 -11.496 20.374 1.00 72.00 230 GLY A CA 1
ATOM 1793 C C . GLY A 1 230 ? -15.419 -11.014 21.779 1.00 72.00 230 GLY A C 1
ATOM 1794 O O . GLY A 1 230 ? -14.524 -10.194 21.981 1.00 72.00 230 GLY A O 1
ATOM 1795 N N . LEU A 1 231 ? -16.118 -11.549 22.784 1.00 67.50 231 LEU A N 1
ATOM 1796 C CA . LEU A 1 231 ? -15.985 -11.124 24.185 1.00 67.50 231 LEU A CA 1
ATOM 1797 C C . LEU A 1 231 ? -14.745 -11.685 24.905 1.00 67.50 231 LEU A C 1
ATOM 1799 O O . LEU A 1 231 ? -14.343 -11.150 25.933 1.00 67.50 231 LEU A O 1
ATOM 1803 N N . PHE A 1 232 ? -14.111 -12.733 24.371 1.00 70.50 232 PHE A N 1
ATOM 1804 C CA . PHE A 1 232 ? -13.016 -13.459 25.037 1.00 70.50 232 PHE A CA 1
ATOM 1805 C C . PHE A 1 232 ? -11.619 -12.854 24.812 1.00 70.50 232 PHE A C 1
ATOM 1807 O O . PHE A 1 232 ? -10.611 -13.515 25.048 1.00 70.50 232 PHE A O 1
ATOM 1814 N N . GLY A 1 233 ? -11.532 -11.611 24.327 1.00 73.88 233 GLY A N 1
ATOM 1815 C CA . GLY A 1 233 ? -10.262 -10.884 24.218 1.00 73.88 233 GLY A CA 1
ATOM 1816 C C . GLY A 1 233 ? -9.282 -11.425 23.170 1.00 73.88 233 GLY A C 1
ATOM 1817 O O . GLY A 1 233 ? -8.123 -11.010 23.160 1.00 73.88 233 GLY A O 1
ATOM 1818 N N . ARG A 1 234 ? -9.720 -12.318 22.271 1.00 83.81 234 ARG A N 1
ATOM 1819 C CA . ARG A 1 234 ? -8.910 -12.756 21.127 1.00 83.81 234 ARG A CA 1
ATOM 1820 C C . ARG A 1 234 ? -8.712 -11.580 20.181 1.00 83.81 234 ARG A C 1
ATOM 1822 O O . ARG A 1 234 ? -9.679 -10.912 19.823 1.00 83.81 234 ARG A O 1
ATOM 1829 N N . PHE A 1 235 ? -7.471 -11.344 19.769 1.00 85.00 235 PHE A N 1
ATOM 1830 C CA . PHE A 1 235 ? -7.150 -10.277 18.832 1.00 85.00 235 PHE A CA 1
ATOM 1831 C C . PHE A 1 235 ? -6.240 -10.763 17.709 1.00 85.00 235 PHE A C 1
ATOM 1833 O O . PHE A 1 235 ? -5.386 -11.627 17.910 1.00 85.00 235 PHE A O 1
ATOM 1840 N N . THR A 1 236 ? -6.396 -10.165 16.532 1.00 87.81 236 THR A N 1
ATOM 1841 C CA . THR A 1 236 ? -5.424 -10.271 15.442 1.00 87.81 236 THR A CA 1
ATOM 1842 C C . THR A 1 236 ? -4.660 -8.962 15.353 1.00 87.81 236 THR A C 1
ATOM 1844 O O . THR A 1 236 ? -5.254 -7.885 15.274 1.00 87.81 236 THR A O 1
ATOM 1847 N N . LEU A 1 237 ? -3.330 -9.056 15.387 1.00 88.38 237 LEU A N 1
ATOM 1848 C CA . LEU A 1 237 ? -2.452 -7.916 15.158 1.00 88.38 237 LEU A CA 1
ATOM 1849 C C . LEU A 1 237 ? -2.280 -7.708 13.654 1.00 88.38 237 LEU A C 1
ATOM 1851 O O . LEU A 1 237 ? -1.828 -8.596 12.936 1.00 88.38 237 LEU A O 1
ATOM 1855 N N . THR A 1 238 ? -2.636 -6.518 13.204 1.00 89.56 238 THR A N 1
ATOM 1856 C CA . THR A 1 238 ? -2.599 -6.082 11.810 1.00 89.56 238 THR A CA 1
ATOM 1857 C C . THR A 1 238 ? -1.873 -4.743 11.744 1.00 89.56 238 THR A C 1
ATOM 1859 O O . THR A 1 238 ? -1.630 -4.114 12.778 1.00 89.56 238 THR A O 1
ATOM 1862 N N . TYR A 1 239 ? -1.488 -4.306 10.550 1.00 90.50 239 TYR A N 1
ATOM 1863 C CA . TYR A 1 239 ? -0.807 -3.029 10.373 1.00 90.50 239 TYR A CA 1
ATOM 1864 C C . TYR A 1 239 ? -1.540 -2.210 9.327 1.00 90.50 239 TYR A C 1
ATOM 1866 O O . TYR A 1 239 ? -1.712 -2.640 8.189 1.00 90.50 239 TYR A O 1
ATOM 1874 N N . GLN A 1 240 ? -1.955 -1.021 9.737 1.00 89.62 240 GLN A N 1
ATOM 1875 C CA . GLN A 1 240 ? -2.446 0.006 8.835 1.00 89.62 240 GLN A CA 1
ATOM 1876 C C . GLN A 1 240 ? -1.308 0.980 8.575 1.00 89.62 240 GLN A C 1
ATOM 1878 O O . GLN A 1 240 ? -0.378 1.078 9.375 1.00 89.62 240 GLN A O 1
ATOM 1883 N N . TYR A 1 241 ? -1.349 1.690 7.459 1.00 90.94 241 TYR A N 1
ATOM 1884 C CA . TYR A 1 241 ? -0.357 2.717 7.198 1.00 90.94 241 TYR A CA 1
ATOM 1885 C C . TYR A 1 241 ? -0.967 3.860 6.405 1.00 90.94 241 TYR A C 1
ATOM 1887 O O . TYR A 1 241 ? -1.929 3.662 5.668 1.00 90.94 241 TYR A O 1
ATOM 1895 N N . SER A 1 242 ? -0.400 5.047 6.569 1.00 90.19 242 SER A N 1
ATOM 1896 C CA . SER A 1 242 ? -0.664 6.198 5.712 1.00 90.19 242 SER A CA 1
ATOM 1897 C C . SER A 1 242 ? 0.572 6.511 4.881 1.00 90.19 242 SER A C 1
ATOM 1899 O O . SER A 1 242 ? 1.690 6.129 5.244 1.00 90.19 242 SER A O 1
ATOM 1901 N N . VAL A 1 243 ? 0.363 7.172 3.742 1.00 91.31 243 VAL A N 1
ATOM 1902 C CA . VAL A 1 243 ? 1.444 7.523 2.821 1.00 91.31 243 VAL A CA 1
ATOM 1903 C C . VAL A 1 243 ? 1.383 8.984 2.447 1.00 91.31 243 VAL A C 1
ATOM 1905 O O . VAL A 1 243 ? 0.342 9.479 2.025 1.00 91.31 243 VAL A O 1
ATOM 1908 N N . THR A 1 244 ? 2.536 9.633 2.528 1.00 91.69 244 THR A N 1
ATOM 1909 C CA . THR A 1 244 ? 2.779 10.937 1.924 1.00 91.69 244 THR A CA 1
ATOM 1910 C C . THR A 1 244 ? 3.682 10.743 0.717 1.00 91.69 244 THR A C 1
ATOM 1912 O O . THR A 1 244 ? 4.761 10.158 0.815 1.00 91.69 244 THR A O 1
ATOM 1915 N N . PHE A 1 245 ? 3.233 11.228 -0.435 1.00 91.56 245 PHE A N 1
ATOM 1916 C CA . PHE A 1 245 ? 3.953 11.114 -1.695 1.00 91.56 245 PHE A CA 1
ATOM 1917 C C . PHE A 1 245 ? 4.634 12.434 -2.055 1.00 91.56 245 PHE A C 1
ATOM 1919 O O . PHE A 1 245 ? 3.998 13.487 -2.055 1.00 91.56 245 PHE A O 1
ATOM 1926 N N . LEU A 1 246 ? 5.916 12.367 -2.412 1.00 92.06 246 LEU A N 1
ATOM 1927 C CA . LEU A 1 246 ? 6.689 13.493 -2.917 1.00 92.06 246 LEU A CA 1
ATOM 1928 C C . LEU A 1 246 ? 7.349 13.119 -4.247 1.00 92.06 246 LEU A C 1
ATOM 1930 O O . LEU A 1 246 ? 8.125 12.167 -4.332 1.00 92.06 246 LEU A O 1
ATOM 1934 N N . LYS A 1 247 ? 7.085 13.921 -5.280 1.00 90.88 247 LYS A N 1
ATOM 1935 C CA . LYS A 1 247 ? 7.730 13.816 -6.591 1.00 90.88 247 LYS A CA 1
ATOM 1936 C C . LYS A 1 247 ? 8.704 14.976 -6.780 1.00 90.88 247 LYS A C 1
ATOM 1938 O O . LYS A 1 247 ? 8.273 16.125 -6.860 1.00 90.88 247 LYS A O 1
ATOM 1943 N N . LYS A 1 248 ? 10.000 14.684 -6.914 1.00 87.81 248 LYS A N 1
ATOM 1944 C CA . LYS A 1 248 ? 11.009 15.661 -7.349 1.00 87.81 248 LYS A CA 1
ATOM 1945 C C . LYS A 1 248 ? 11.288 15.442 -8.835 1.00 87.81 248 LYS A C 1
ATOM 1947 O O . LYS A 1 248 ? 11.784 14.387 -9.224 1.00 87.81 248 LYS A O 1
ATOM 1952 N N . LYS A 1 249 ? 10.971 16.448 -9.652 1.00 83.94 249 LYS A N 1
ATOM 1953 C CA . LYS A 1 249 ? 11.370 16.485 -11.064 1.00 83.94 249 LYS A CA 1
ATOM 1954 C C . LYS A 1 249 ? 12.814 16.961 -11.157 1.00 83.94 249 LYS A C 1
ATOM 1956 O O . LYS A 1 249 ? 13.149 17.980 -10.552 1.00 83.94 249 LYS A O 1
ATOM 1961 N N . LEU A 1 250 ? 13.645 16.244 -11.900 1.00 73.62 250 LEU A N 1
ATOM 1962 C CA . LEU A 1 250 ? 14.993 16.711 -12.221 1.00 73.62 250 LEU A CA 1
ATOM 1963 C C . LEU A 1 250 ? 14.914 17.774 -13.318 1.00 73.62 250 LEU A C 1
ATOM 1965 O O . LEU A 1 250 ? 14.148 17.633 -14.272 1.00 73.62 250 LEU A O 1
ATOM 1969 N N . ARG A 1 251 ? 15.689 18.852 -13.168 1.00 70.00 251 ARG A N 1
ATOM 1970 C CA . ARG A 1 251 ? 15.877 19.849 -14.230 1.00 70.00 251 ARG A CA 1
ATOM 1971 C C . ARG A 1 251 ? 17.034 19.410 -15.123 1.00 70.00 251 ARG A C 1
ATOM 1973 O O . ARG A 1 251 ? 17.995 18.813 -14.637 1.00 70.00 251 ARG A O 1
ATOM 1980 N N . ASP A 1 252 ? 16.958 19.750 -16.407 1.00 61.25 252 ASP A N 1
ATOM 1981 C CA . ASP A 1 252 ? 18.059 19.527 -17.345 1.00 61.25 252 ASP A CA 1
ATOM 1982 C C . ASP A 1 252 ? 19.339 20.203 -16.827 1.00 61.25 252 ASP A C 1
ATOM 1984 O O . ASP A 1 252 ? 19.386 21.422 -16.664 1.00 61.25 252 ASP A O 1
ATOM 1988 N N . GLY A 1 253 ? 20.358 19.392 -16.524 1.00 59.03 253 GLY A N 1
ATOM 1989 C CA . GLY A 1 253 ? 21.653 19.834 -15.993 1.00 59.03 253 GLY A CA 1
ATOM 1990 C C . GLY A 1 253 ? 21.959 19.398 -14.555 1.00 59.03 253 GLY A C 1
ATOM 1991 O O . GLY A 1 253 ? 23.103 19.516 -14.129 1.00 59.03 253 GLY A O 1
ATOM 1992 N N . GLU A 1 254 ? 20.990 18.855 -13.809 1.00 61.97 254 GLU A N 1
ATOM 1993 C CA . GLU A 1 254 ? 21.246 18.256 -12.490 1.00 61.97 254 GLU A CA 1
ATOM 1994 C C . GLU A 1 254 ? 21.678 16.788 -12.672 1.00 61.97 254 GLU A C 1
ATOM 1996 O O . GLU A 1 254 ? 20.912 15.958 -13.161 1.00 61.97 254 GLU A O 1
ATOM 2001 N N . HIS A 1 255 ? 22.922 16.457 -12.305 1.00 56.94 255 HIS A N 1
ATOM 2002 C CA . HIS A 1 255 ? 23.440 15.083 -12.321 1.00 56.94 255 HIS A CA 1
ATOM 2003 C C . HIS A 1 255 ? 22.862 14.294 -11.143 1.00 56.94 255 HIS A C 1
ATOM 2005 O O . HIS A 1 255 ? 23.481 14.152 -10.088 1.00 56.94 255 HIS A O 1
ATOM 2011 N N . SER A 1 256 ? 21.633 13.819 -11.302 1.00 62.53 256 SER A N 1
ATOM 2012 C CA . SER A 1 256 ? 20.993 12.941 -10.334 1.00 62.53 256 SER A CA 1
ATOM 2013 C C . SER A 1 256 ? 20.317 11.783 -11.061 1.00 62.53 256 SER A C 1
ATOM 2015 O O . SER A 1 256 ? 19.848 11.919 -12.189 1.00 62.53 256 SER A O 1
ATOM 2017 N N . HIS A 1 257 ? 20.328 10.612 -10.435 1.00 71.62 257 HIS A N 1
ATOM 2018 C CA . HIS A 1 257 ? 19.725 9.406 -10.986 1.00 71.62 257 HIS A CA 1
ATOM 2019 C C . HIS A 1 257 ? 18.284 9.280 -10.501 1.00 71.62 257 HIS A C 1
ATOM 2021 O O . HIS A 1 257 ? 17.979 9.533 -9.332 1.00 71.62 257 HIS A O 1
ATOM 2027 N N . GLY A 1 258 ? 17.402 8.863 -11.409 1.00 79.50 258 GLY A N 1
ATOM 2028 C CA . GLY A 1 258 ? 16.024 8.534 -11.068 1.00 79.50 258 GLY A CA 1
ATOM 2029 C C . GLY A 1 258 ? 15.975 7.392 -10.057 1.00 79.50 258 GLY A C 1
ATOM 2030 O O . GLY A 1 258 ? 16.731 6.419 -10.149 1.00 79.50 258 GLY A O 1
ATOM 2031 N N . GLY A 1 259 ? 15.075 7.511 -9.087 1.00 87.06 259 GLY A N 1
ATOM 2032 C CA . GLY A 1 259 ? 14.977 6.538 -8.011 1.00 87.06 259 GLY A CA 1
ATOM 2033 C C . GLY A 1 259 ? 13.644 6.574 -7.285 1.00 87.06 259 GLY A C 1
ATOM 2034 O O . GLY A 1 259 ? 12.954 7.594 -7.245 1.00 87.06 259 GLY A O 1
ATOM 2035 N N . ILE A 1 260 ? 13.291 5.435 -6.704 1.00 91.06 260 ILE A N 1
ATOM 2036 C CA . ILE A 1 260 ? 12.111 5.243 -5.871 1.00 91.06 260 ILE A CA 1
ATOM 2037 C C . ILE A 1 260 ? 12.592 4.978 -4.451 1.00 91.06 260 ILE A C 1
ATOM 2039 O O . ILE A 1 260 ? 13.384 4.069 -4.207 1.00 91.06 260 ILE A O 1
ATOM 2043 N N . LEU A 1 261 ? 12.110 5.787 -3.520 1.00 91.44 261 LEU A N 1
ATOM 2044 C CA . LEU A 1 261 ? 12.469 5.742 -2.116 1.00 91.44 261 LEU A CA 1
ATOM 2045 C C . LEU A 1 261 ? 11.230 5.424 -1.297 1.00 91.44 261 LEU A C 1
ATOM 2047 O O . LEU A 1 261 ? 10.263 6.182 -1.328 1.00 91.44 261 LEU A O 1
ATOM 2051 N N . PHE A 1 262 ? 11.265 4.319 -0.563 1.00 92.31 262 PHE A N 1
ATOM 2052 C CA . PHE A 1 262 ? 10.274 4.013 0.460 1.00 92.31 262 PHE A CA 1
ATOM 2053 C C . PHE A 1 262 ? 10.919 4.228 1.818 1.00 92.31 262 PHE A C 1
ATOM 2055 O O . PHE A 1 262 ? 11.798 3.463 2.210 1.00 92.31 262 PHE A O 1
ATOM 2062 N N . GLU A 1 263 ? 10.489 5.266 2.515 1.00 92.06 263 GLU A N 1
ATOM 2063 C CA . GLU A 1 263 ? 10.914 5.584 3.874 1.00 92.06 263 GLU A CA 1
ATOM 2064 C C . GLU A 1 263 ? 9.764 5.189 4.790 1.00 92.06 263 GLU A C 1
ATOM 2066 O O . GLU A 1 263 ? 8.647 5.676 4.619 1.00 92.06 263 GLU A O 1
ATOM 2071 N N . TYR A 1 264 ? 9.991 4.249 5.704 1.00 92.19 264 TYR A N 1
ATOM 2072 C CA . TYR A 1 264 ? 8.946 3.761 6.595 1.00 92.19 264 TYR A CA 1
ATOM 2073 C C . TYR A 1 264 ? 9.324 3.922 8.062 1.00 92.19 264 TYR A C 1
ATOM 2075 O O . TYR A 1 264 ? 10.442 3.637 8.487 1.00 92.19 264 TYR A O 1
ATOM 2083 N N . GLU A 1 265 ? 8.340 4.346 8.848 1.00 92.50 265 GLU A N 1
ATOM 2084 C CA . GLU A 1 265 ? 8.470 4.601 10.276 1.00 92.50 265 GLU A CA 1
ATOM 2085 C C . GLU A 1 265 ? 7.285 3.978 11.020 1.00 92.50 265 GLU A C 1
ATOM 2087 O O . GLU A 1 265 ? 6.123 4.165 10.648 1.00 92.50 265 GLU A O 1
ATOM 2092 N N . PHE A 1 266 ? 7.564 3.239 12.096 1.00 91.62 266 PHE A N 1
ATOM 2093 C CA . PHE A 1 266 ? 6.524 2.693 12.969 1.00 91.62 266 PHE A CA 1
ATOM 2094 C C . PHE A 1 266 ? 6.088 3.729 14.004 1.00 91.62 266 PHE A C 1
ATOM 2096 O O . PHE A 1 266 ? 6.895 4.200 14.802 1.0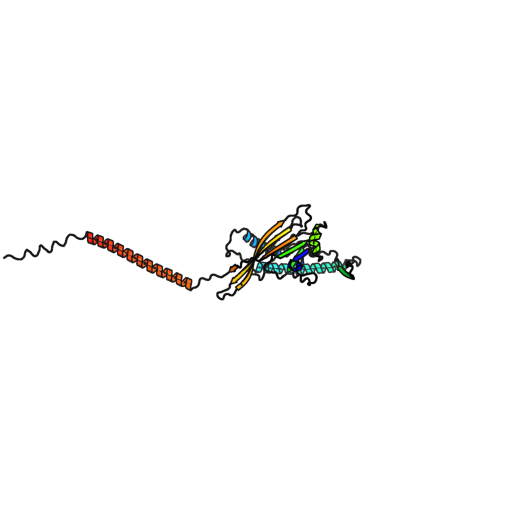0 91.62 266 PHE A O 1
ATOM 2103 N N . CYS A 1 267 ? 4.793 4.027 14.047 1.00 91.25 267 CYS A N 1
ATOM 2104 C CA . CYS A 1 267 ? 4.216 4.887 15.068 1.00 91.25 267 CYS A CA 1
ATOM 2105 C C . CYS A 1 267 ? 4.210 4.194 16.438 1.00 91.25 267 CYS A C 1
ATOM 2107 O O . CYS A 1 267 ? 3.924 3.001 16.551 1.00 91.25 267 CYS A O 1
ATOM 2109 N N . ALA A 1 268 ? 4.454 4.974 17.495 1.00 89.38 268 ALA A N 1
ATOM 2110 C CA . ALA A 1 268 ? 4.388 4.502 18.880 1.00 89.38 268 ALA A CA 1
ATOM 2111 C C . ALA A 1 268 ? 2.948 4.240 19.370 1.00 89.38 268 ALA A C 1
ATOM 2113 O O . ALA A 1 268 ? 2.744 3.588 20.393 1.00 89.38 268 ALA A O 1
ATOM 2114 N N . ASN A 1 269 ? 1.947 4.729 18.638 1.00 89.50 269 ASN A N 1
ATOM 2115 C CA . ASN A 1 269 ? 0.540 4.575 18.987 1.00 89.50 269 ASN A CA 1
ATOM 2116 C C . ASN A 1 269 ? -0.022 3.263 18.436 1.00 89.50 269 ASN A C 1
ATOM 2118 O O . ASN A 1 269 ? 0.271 2.878 17.306 1.00 89.50 269 ASN A O 1
ATOM 2122 N N . VAL A 1 270 ? -0.882 2.613 19.218 1.00 91.06 270 VAL A N 1
ATOM 2123 C CA . VAL A 1 270 ? -1.585 1.387 18.825 1.00 91.06 270 VAL A CA 1
ATOM 2124 C C . VAL A 1 270 ? -3.075 1.677 18.736 1.00 91.06 270 VAL A C 1
ATOM 2126 O O . VAL A 1 270 ? -3.659 2.214 19.675 1.00 91.06 270 VAL A O 1
ATOM 2129 N N . ILE A 1 271 ? -3.695 1.296 17.622 1.00 89.56 271 ILE A N 1
ATOM 2130 C CA . ILE A 1 271 ? -5.148 1.377 17.449 1.00 89.56 271 ILE A CA 1
ATOM 2131 C C . ILE A 1 271 ? -5.762 0.070 17.948 1.00 89.56 271 ILE A C 1
ATOM 2133 O O . ILE A 1 271 ? -5.349 -1.016 17.542 1.00 89.56 271 ILE A O 1
ATOM 2137 N N . GLU A 1 272 ? -6.767 0.162 18.813 1.00 89.50 272 GLU A N 1
ATOM 2138 C CA . GLU A 1 272 ? -7.537 -0.995 19.268 1.00 89.50 272 GLU A CA 1
ATOM 2139 C C . GLU A 1 272 ? -8.969 -0.896 18.749 1.00 89.50 272 GLU A C 1
ATOM 2141 O O . GLU A 1 272 ? -9.731 -0.021 19.154 1.00 89.50 272 GLU A O 1
ATOM 2146 N N . ILE A 1 273 ? -9.336 -1.809 17.852 1.00 85.19 273 ILE A N 1
ATOM 2147 C CA . ILE A 1 273 ? -10.691 -1.916 17.315 1.00 85.19 273 ILE A CA 1
ATOM 2148 C C . ILE A 1 273 ? -11.425 -2.967 18.137 1.00 85.19 273 ILE A C 1
ATOM 2150 O O . ILE A 1 273 ? -11.059 -4.145 18.133 1.00 85.19 273 ILE A O 1
ATOM 2154 N N . ARG A 1 274 ? -12.453 -2.527 18.862 1.00 84.62 274 ARG A N 1
ATOM 2155 C CA . ARG A 1 274 ? -13.340 -3.388 19.646 1.00 84.62 274 ARG A CA 1
ATOM 2156 C C . ARG A 1 274 ? -14.753 -3.226 19.124 1.00 84.62 274 ARG A C 1
ATOM 2158 O O . ARG A 1 274 ? -15.247 -2.106 19.015 1.00 84.62 274 ARG A O 1
ATOM 2165 N N . GLU A 1 275 ? -15.401 -4.344 18.840 1.00 75.69 275 GLU A N 1
ATOM 2166 C CA . GLU A 1 275 ? -16.819 -4.344 18.517 1.00 75.69 275 GLU A CA 1
ATOM 2167 C C . GLU A 1 275 ? -17.611 -3.954 19.772 1.00 75.69 275 GLU A C 1
ATOM 2169 O O . GLU A 1 275 ? -17.588 -4.644 20.795 1.00 75.69 275 GLU A O 1
ATOM 2174 N N . THR A 1 276 ? -18.278 -2.803 19.728 1.00 70.81 276 THR A N 1
ATOM 2175 C CA . THR A 1 276 ? -19.101 -2.317 20.836 1.00 70.81 276 THR A CA 1
ATOM 2176 C C . THR A 1 276 ? -20.488 -2.947 20.761 1.00 70.81 276 THR A C 1
ATOM 2178 O O . THR A 1 276 ? -21.481 -2.310 20.417 1.00 70.81 276 THR A O 1
ATOM 2181 N N . ALA A 1 277 ? -20.582 -4.227 21.122 1.00 67.88 277 ALA A N 1
ATOM 2182 C CA . ALA A 1 277 ? -21.881 -4.851 21.325 1.00 67.88 277 ALA A CA 1
ATOM 2183 C C . ALA A 1 277 ? -22.543 -4.234 22.566 1.00 67.88 277 ALA A C 1
ATOM 2185 O O . ALA A 1 277 ? -21.999 -4.276 23.675 1.00 67.88 277 ALA A O 1
ATOM 2186 N N . ARG A 1 278 ? -23.738 -3.653 22.411 1.00 70.12 278 ARG A N 1
ATOM 2187 C CA . ARG A 1 278 ? -24.531 -3.265 23.581 1.00 70.12 278 ARG A CA 1
ATOM 2188 C C . ARG A 1 278 ? -24.980 -4.536 24.282 1.00 70.12 278 ARG A C 1
ATOM 2190 O O . ARG A 1 278 ? -25.700 -5.343 23.702 1.00 70.12 278 ARG A O 1
ATOM 2197 N N . SER A 1 279 ? -24.555 -4.705 25.531 1.00 79.00 279 SER A N 1
ATOM 2198 C CA . SER A 1 279 ? -24.993 -5.833 26.347 1.00 79.00 279 SER A CA 1
ATOM 2199 C C . SER A 1 279 ? -26.520 -5.866 26.419 1.00 79.00 279 SER A C 1
ATOM 2201 O O . SER A 1 279 ? -27.169 -4.822 26.545 1.00 79.00 279 SER A O 1
ATOM 2203 N N . MET A 1 280 ? -27.100 -7.068 26.400 1.00 81.69 280 MET A N 1
ATOM 2204 C CA . MET A 1 280 ? -28.535 -7.257 26.634 1.00 81.69 280 MET A CA 1
ATOM 2205 C C . MET A 1 280 ? -28.978 -6.669 27.972 1.00 81.69 280 MET A C 1
ATOM 2207 O O . MET A 1 280 ? -30.093 -6.170 28.082 1.00 81.69 280 MET A O 1
ATOM 2211 N N . VAL A 1 281 ? -28.070 -6.595 28.947 1.00 85.94 281 VAL A N 1
ATOM 2212 C CA . VAL A 1 281 ? -28.302 -5.905 30.218 1.00 85.94 281 VAL A CA 1
ATOM 2213 C C . VAL A 1 281 ? -28.508 -4.405 30.007 1.00 85.94 281 VAL A C 1
ATOM 2215 O O . VAL A 1 281 ? -29.429 -3.830 30.572 1.00 85.94 281 VAL A O 1
ATOM 2218 N N . THR A 1 282 ? -27.712 -3.755 29.153 1.00 86.19 282 THR A N 1
ATOM 2219 C CA . THR A 1 282 ? -27.889 -2.329 28.831 1.00 86.19 282 THR A CA 1
ATOM 2220 C C . THR A 1 282 ? -29.227 -2.073 28.139 1.00 86.19 282 THR A C 1
ATOM 2222 O O . THR A 1 282 ? -29.845 -1.035 28.371 1.00 86.19 282 THR A O 1
ATOM 2225 N N . LEU A 1 283 ? -29.694 -3.008 27.309 1.00 89.56 283 LEU A N 1
ATOM 2226 C CA . LEU A 1 283 ? -31.018 -2.932 26.694 1.00 89.56 283 LEU A CA 1
ATOM 2227 C C . LEU A 1 283 ? -32.134 -3.106 27.734 1.00 89.56 283 LEU A C 1
ATOM 2229 O O . LEU A 1 283 ? -33.057 -2.297 27.764 1.00 89.56 283 LEU A O 1
ATOM 2233 N N . LEU A 1 284 ? -32.015 -4.091 28.628 1.00 93.00 284 LEU A N 1
ATOM 2234 C CA . LEU A 1 284 ? -32.985 -4.326 29.699 1.00 93.00 284 LEU A CA 1
ATOM 2235 C C . LEU A 1 284 ? -33.072 -3.128 30.655 1.00 93.00 284 LEU A C 1
ATOM 2237 O O . LEU A 1 284 ? -34.161 -2.665 30.970 1.00 93.00 284 LEU A O 1
ATOM 2241 N N . LEU A 1 285 ? -31.925 -2.573 31.057 1.00 93.94 285 LEU A N 1
ATOM 2242 C CA . LEU A 1 285 ? -31.852 -1.375 31.896 1.00 93.94 285 LEU A CA 1
ATOM 2243 C C . LEU A 1 285 ? -32.528 -0.175 31.224 1.00 93.94 285 LEU A C 1
ATOM 2245 O O . LEU A 1 285 ? -33.250 0.568 31.884 1.00 93.94 285 LEU A O 1
ATOM 2249 N N . ARG A 1 286 ? -32.346 -0.005 29.907 1.00 93.81 286 ARG A N 1
ATOM 2250 C CA . ARG A 1 286 ? -33.042 1.036 29.134 1.00 93.81 286 ARG A CA 1
ATOM 2251 C C . ARG A 1 286 ? -34.550 0.796 29.088 1.00 93.81 286 ARG A C 1
ATOM 2253 O O . ARG A 1 286 ? -35.302 1.749 29.253 1.00 93.81 286 ARG A O 1
ATOM 2260 N N . LEU A 1 287 ? -34.994 -0.448 28.910 1.00 95.38 287 LEU A N 1
ATOM 2261 C CA . LEU A 1 287 ? -36.415 -0.798 28.918 1.00 95.38 287 LEU A CA 1
ATOM 2262 C C . LEU A 1 287 ? -37.053 -0.503 30.284 1.00 95.38 287 LEU A C 1
ATOM 2264 O O . LEU A 1 287 ? -38.074 0.177 30.353 1.00 95.38 287 LEU A O 1
ATOM 2268 N N . CYS A 1 288 ? -36.416 -0.942 31.371 1.00 95.31 288 CYS A N 1
ATOM 2269 C CA . CYS A 1 288 ? -36.867 -0.665 32.733 1.00 95.31 288 CYS A CA 1
ATOM 2270 C C . CYS A 1 288 ? -36.914 0.840 33.024 1.00 95.31 288 CYS A C 1
ATOM 2272 O O . CYS A 1 288 ? -37.877 1.310 33.624 1.00 95.31 288 CYS A O 1
ATOM 2274 N N . ALA A 1 289 ? -35.917 1.606 32.568 1.00 96.44 289 ALA A N 1
ATOM 2275 C CA . ALA A 1 289 ? -35.900 3.058 32.725 1.00 96.44 289 ALA A CA 1
ATOM 2276 C C . ALA A 1 289 ? -37.072 3.736 31.996 1.00 96.44 289 ALA A C 1
ATOM 2278 O O . ALA A 1 289 ? -37.686 4.645 32.549 1.00 96.44 289 ALA A O 1
ATOM 2279 N N . VAL A 1 290 ? -37.426 3.274 30.792 1.00 96.56 290 VAL A N 1
ATOM 2280 C CA . VAL A 1 290 ? -38.587 3.792 30.048 1.00 96.56 290 VAL A CA 1
ATOM 2281 C C . VAL A 1 290 ? -39.893 3.452 30.768 1.00 96.56 290 VAL A C 1
ATOM 2283 O O . VAL A 1 290 ? -40.711 4.342 30.982 1.00 96.56 290 VAL A O 1
ATOM 2286 N N . ILE A 1 291 ? -40.076 2.203 31.208 1.00 97.19 291 ILE A N 1
ATOM 2287 C CA . ILE A 1 291 ? -41.290 1.777 31.928 1.00 97.19 291 ILE A CA 1
ATOM 2288 C C . ILE A 1 291 ? -41.438 2.545 33.250 1.00 97.19 291 ILE A C 1
ATOM 2290 O O . ILE A 1 291 ? -42.507 3.082 33.541 1.00 97.19 291 ILE A O 1
ATOM 2294 N N . GLY A 1 292 ? -40.358 2.646 34.031 1.00 96.00 292 GLY A N 1
ATOM 2295 C CA . GLY A 1 292 ? -40.338 3.404 35.282 1.00 96.00 292 GLY A CA 1
ATOM 2296 C C . GLY A 1 292 ? -40.601 4.894 35.063 1.00 96.00 292 GLY A C 1
ATOM 2297 O O . GLY A 1 292 ? -41.359 5.499 35.819 1.00 96.00 292 GLY A O 1
ATOM 2298 N N . GLY A 1 293 ? -40.048 5.466 33.988 1.00 96.56 293 GLY A N 1
ATOM 2299 C CA . GLY A 1 293 ? -40.308 6.841 33.572 1.00 96.56 293 GLY A CA 1
ATOM 2300 C C . GLY A 1 293 ? -41.785 7.087 33.266 1.00 96.56 293 GLY A C 1
ATOM 2301 O O . GLY A 1 293 ? -42.355 8.033 33.799 1.00 96.56 293 GLY A O 1
ATOM 2302 N N . VAL A 1 294 ? -42.428 6.211 32.487 1.00 97.06 294 VAL A N 1
ATOM 2303 C CA . VAL A 1 294 ? -43.863 6.315 32.154 1.00 97.06 294 VAL A CA 1
ATOM 2304 C C . VAL A 1 294 ? -44.743 6.204 33.401 1.00 97.06 294 VAL A C 1
ATOM 2306 O O . VAL A 1 294 ? -45.724 6.937 33.542 1.00 97.06 294 VAL A O 1
ATOM 2309 N N . PHE A 1 295 ? -44.400 5.317 34.336 1.00 95.88 295 PHE A N 1
ATOM 2310 C CA . PHE A 1 295 ? -45.176 5.148 35.565 1.00 95.88 295 PHE A CA 1
ATOM 2311 C C . PHE A 1 295 ? -45.035 6.356 36.504 1.00 95.88 295 PHE A C 1
ATOM 2313 O O . PHE A 1 295 ? -46.023 6.830 37.071 1.00 95.88 295 PHE A O 1
ATOM 2320 N N . ALA A 1 296 ? -43.820 6.898 36.630 1.00 95.75 296 ALA A N 1
ATOM 2321 C CA . ALA A 1 296 ? -43.552 8.097 37.418 1.00 95.75 296 ALA A CA 1
ATOM 2322 C C . ALA A 1 296 ? -44.252 9.333 36.833 1.00 95.75 296 ALA A C 1
ATOM 2324 O O . ALA A 1 296 ? -44.903 10.071 37.574 1.00 95.75 296 ALA A O 1
ATOM 2325 N N . THR A 1 297 ? -44.181 9.537 35.512 1.00 95.69 297 THR A N 1
ATOM 2326 C CA . THR A 1 297 ? -44.859 10.666 34.858 1.00 95.69 297 THR A CA 1
ATOM 2327 C C . THR A 1 297 ? -46.375 10.550 34.962 1.00 95.69 297 THR A C 1
ATOM 2329 O O . THR A 1 297 ? -47.021 11.548 35.264 1.00 95.69 297 THR A O 1
ATOM 2332 N N . SER A 1 298 ? -46.944 9.349 34.821 1.00 95.62 298 SER A N 1
ATOM 2333 C CA . SER A 1 298 ? -48.388 9.116 34.989 1.00 95.62 298 SER A CA 1
ATOM 2334 C C . SER A 1 298 ? -48.872 9.471 36.397 1.00 95.62 298 SER A C 1
ATOM 2336 O O . SER A 1 298 ? -49.915 10.107 36.555 1.00 95.62 298 SER A O 1
ATOM 2338 N N . ARG A 1 299 ? -48.100 9.107 37.430 1.00 94.31 299 ARG A N 1
ATOM 2339 C CA . ARG A 1 299 ? -48.429 9.424 38.826 1.00 94.31 299 ARG A CA 1
ATOM 2340 C C . ARG A 1 299 ? -48.372 10.924 39.097 1.00 94.31 299 ARG A C 1
ATOM 2342 O O . ARG A 1 299 ? -49.327 11.471 39.636 1.00 94.31 299 ARG A O 1
ATOM 2349 N N . LEU A 1 300 ? -47.306 11.591 38.651 1.00 94.94 300 LEU A N 1
ATOM 2350 C CA . LEU A 1 300 ? -47.182 13.047 38.756 1.00 94.94 300 LEU A CA 1
ATOM 2351 C C . LEU A 1 300 ? -48.342 13.759 38.053 1.00 94.94 300 LEU A C 1
ATOM 2353 O O . LEU A 1 300 ? -48.912 14.697 38.602 1.00 94.94 300 LEU A O 1
ATOM 2357 N N . PHE A 1 301 ? -48.726 13.293 36.864 1.00 95.50 301 PHE A N 1
ATOM 2358 C CA . PHE A 1 301 ? -49.833 13.876 36.111 1.00 95.50 301 PHE A CA 1
ATOM 2359 C C . PHE A 1 301 ? -51.168 13.723 36.851 1.00 95.50 301 PHE A C 1
ATOM 2361 O O . PHE A 1 301 ? -51.926 14.685 36.966 1.00 95.50 301 PHE A O 1
ATOM 2368 N N . ASN A 1 302 ? -51.433 12.540 37.411 1.00 92.94 302 ASN A N 1
ATOM 2369 C CA . ASN A 1 302 ? -52.628 12.295 38.214 1.00 92.94 302 ASN A CA 1
ATOM 2370 C C . ASN A 1 302 ? -52.661 13.161 39.484 1.00 92.94 302 ASN A C 1
ATOM 2372 O O . ASN A 1 302 ? -53.690 13.765 39.781 1.00 92.94 302 ASN A O 1
ATOM 2376 N N . ASP A 1 303 ? -51.543 13.277 40.202 1.00 91.62 303 ASP A N 1
ATOM 2377 C CA . ASP A 1 303 ? -51.460 14.081 41.425 1.00 91.62 303 ASP A CA 1
ATOM 2378 C C . ASP A 1 303 ? -51.670 15.578 41.129 1.00 91.62 303 ASP A C 1
ATOM 2380 O O . ASP A 1 303 ? -52.387 16.263 41.861 1.00 91.62 303 ASP A O 1
ATOM 2384 N N . ILE A 1 304 ? -51.131 16.078 40.009 1.00 93.50 304 ILE A N 1
ATOM 2385 C CA . ILE A 1 304 ? -51.370 17.450 39.534 1.00 93.50 304 ILE A CA 1
ATOM 2386 C C . ILE A 1 304 ? -52.851 17.663 39.196 1.00 93.50 304 ILE A C 1
ATOM 2388 O O . ILE A 1 304 ? -53.434 18.664 39.613 1.00 93.50 304 ILE A O 1
ATOM 2392 N N . ILE A 1 305 ? -53.488 16.731 38.479 1.00 93.25 305 ILE A N 1
ATOM 2393 C CA . ILE A 1 305 ? -54.919 16.828 38.147 1.00 93.25 305 ILE A CA 1
ATOM 2394 C C . ILE A 1 305 ? -55.769 16.840 39.420 1.00 93.25 305 ILE A C 1
ATOM 2396 O O . ILE A 1 305 ? -56.654 17.684 39.553 1.00 93.25 305 ILE A O 1
ATOM 2400 N N . GLN A 1 306 ? -55.490 15.955 40.378 1.00 89.06 306 GLN A N 1
ATOM 2401 C CA . GLN A 1 306 ? -56.207 15.904 41.654 1.00 89.06 306 GLN A CA 1
ATOM 2402 C C . GLN A 1 306 ? -56.020 17.189 42.468 1.00 89.06 306 GLN A C 1
ATOM 2404 O O . GLN A 1 306 ? -56.981 17.695 43.050 1.00 89.06 306 GLN A O 1
ATOM 2409 N N . LEU A 1 307 ? -54.818 17.773 42.473 1.00 87.94 307 LEU A N 1
ATOM 2410 C CA . LEU A 1 307 ? -54.564 19.073 43.096 1.00 87.94 307 LEU A CA 1
ATOM 2411 C C . LEU A 1 307 ? -55.416 20.175 42.446 1.00 87.94 307 LEU A C 1
ATOM 2413 O O . LEU A 1 307 ? -56.067 20.947 43.150 1.00 87.94 307 LEU A O 1
ATOM 2417 N N . ILE A 1 308 ? -55.451 20.226 41.112 1.00 89.25 308 ILE A N 1
ATOM 2418 C CA . ILE A 1 308 ? -56.240 21.209 40.356 1.00 89.25 308 ILE A CA 1
ATOM 2419 C C . ILE A 1 308 ? -57.736 21.030 40.637 1.00 89.25 308 ILE A C 1
ATOM 2421 O O . ILE A 1 308 ? -58.420 22.006 40.948 1.00 89.25 308 ILE A O 1
ATOM 2425 N N . LEU A 1 309 ? -58.247 19.798 40.591 1.00 88.50 309 LEU A N 1
ATOM 2426 C CA . LEU A 1 309 ? -59.647 19.497 40.892 1.00 88.50 309 LEU A CA 1
ATOM 2427 C C . LEU A 1 309 ? -60.009 19.884 42.329 1.00 88.50 309 LEU A C 1
ATOM 2429 O O . LEU A 1 309 ? -61.036 20.528 42.526 1.00 88.50 309 LEU A O 1
ATOM 2433 N N . ASN A 1 310 ? -59.150 19.585 43.310 1.00 84.19 310 ASN A N 1
ATOM 2434 C CA . ASN A 1 310 ? -59.343 19.971 44.710 1.00 84.19 310 ASN A CA 1
ATOM 2435 C C . ASN A 1 310 ? -59.315 21.491 44.922 1.00 84.19 310 ASN A C 1
ATOM 2437 O O . ASN A 1 310 ? -60.063 22.016 45.746 1.00 84.19 310 ASN A O 1
ATOM 2441 N N . LEU A 1 311 ? -58.487 22.229 44.179 1.00 82.00 311 LEU A N 1
ATOM 2442 C CA . LEU A 1 311 ? -58.488 23.695 44.211 1.00 82.00 311 LEU A CA 1
ATOM 2443 C C . LEU A 1 311 ? -59.770 24.274 43.594 1.00 82.00 311 LEU A C 1
ATOM 2445 O O . LEU A 1 311 ? -60.320 25.246 44.117 1.00 82.00 311 LEU A O 1
ATOM 2449 N N . ILE A 1 312 ? -60.283 23.666 42.520 1.00 82.19 312 ILE A N 1
ATOM 2450 C CA . ILE A 1 312 ? -61.536 24.077 41.872 1.00 82.19 312 ILE A CA 1
ATOM 2451 C C . ILE A 1 312 ? -62.748 23.751 42.757 1.00 82.19 312 ILE A C 1
ATOM 2453 O O . ILE A 1 312 ? -63.628 24.599 42.915 1.00 82.19 312 ILE A O 1
ATOM 2457 N N . THR A 1 313 ? -62.808 22.568 43.375 1.00 76.31 313 THR A N 1
ATOM 2458 C CA . THR A 1 313 ? -63.895 22.200 44.297 1.00 76.31 313 THR A CA 1
ATOM 2459 C C . THR A 1 313 ? -63.846 23.012 45.586 1.00 76.31 313 THR A C 1
ATOM 2461 O O . THR A 1 313 ? -64.894 23.483 46.016 1.00 76.31 313 THR A O 1
ATOM 2464 N N . ARG A 1 314 ? -62.665 23.302 46.155 1.00 67.38 314 ARG A N 1
ATOM 2465 C CA . ARG A 1 314 ? -62.542 24.246 47.285 1.00 67.38 314 ARG A CA 1
ATOM 2466 C C . ARG A 1 314 ? -62.999 25.659 46.919 1.00 67.38 314 ARG A C 1
ATOM 2468 O O . ARG A 1 314 ? -63.667 26.301 47.726 1.00 67.38 314 ARG A O 1
ATOM 2475 N N . ARG A 1 315 ? -62.716 26.135 45.699 1.00 59.59 315 ARG A N 1
ATOM 2476 C CA . ARG A 1 315 ? -63.273 27.405 45.193 1.00 59.59 315 ARG A CA 1
ATOM 2477 C C . ARG A 1 315 ? -64.796 27.357 45.040 1.00 59.59 315 ARG A C 1
ATOM 2479 O O . ARG A 1 315 ? -65.449 28.331 45.395 1.00 59.59 315 ARG A O 1
ATOM 2486 N N . LYS A 1 316 ? -65.371 26.242 44.573 1.00 56.00 316 LYS A N 1
ATOM 2487 C CA . LYS A 1 316 ? -66.834 26.064 44.475 1.00 56.00 316 LYS A CA 1
ATOM 2488 C C . LYS A 1 316 ? -67.524 25.981 45.841 1.00 56.00 316 LYS A C 1
ATOM 2490 O O . LYS A 1 316 ? -68.566 26.599 45.999 1.00 56.00 316 LYS A O 1
ATOM 2495 N N . VAL A 1 317 ? -66.940 25.285 46.819 1.00 54.72 317 VAL A N 1
ATOM 2496 C CA . VAL A 1 317 ? -67.486 25.180 48.187 1.00 54.72 317 VAL A CA 1
ATOM 2497 C C . VAL A 1 317 ? -67.416 26.524 48.919 1.00 54.72 317 VAL A C 1
ATOM 2499 O O . VAL A 1 317 ? -68.372 26.900 49.588 1.00 54.72 317 VAL A O 1
ATOM 2502 N N . SER A 1 318 ? -66.339 27.295 48.729 1.00 48.75 318 SER A N 1
ATOM 2503 C CA . SER A 1 318 ? -66.236 28.664 49.261 1.00 48.75 318 SER A CA 1
ATOM 2504 C C . SER A 1 318 ? -67.250 29.628 48.618 1.00 48.75 318 SER A C 1
ATOM 2506 O O . SER A 1 318 ? -67.731 30.550 49.266 1.00 48.75 318 SER A O 1
ATOM 2508 N N . ALA A 1 319 ? -67.646 29.385 47.362 1.00 52.34 319 ALA A N 1
ATOM 2509 C CA . ALA A 1 319 ? -68.685 30.159 46.681 1.00 52.34 319 ALA A CA 1
ATOM 2510 C C . ALA A 1 319 ? -70.128 29.745 47.049 1.00 52.34 319 ALA A C 1
ATOM 2512 O O . ALA A 1 319 ? -71.057 30.480 46.723 1.00 52.34 319 ALA A O 1
ATOM 2513 N N . SER A 1 320 ? -70.340 28.600 47.716 1.00 49.41 320 SER A N 1
ATOM 2514 C CA . SER A 1 320 ? -71.676 28.077 48.062 1.00 49.41 320 SER A CA 1
ATOM 2515 C C . SER A 1 320 ? -72.058 28.187 49.545 1.00 49.41 320 SER A C 1
ATOM 2517 O O . SER A 1 320 ? -73.106 27.683 49.937 1.00 49.41 320 SER A O 1
ATOM 2519 N N . SER A 1 321 ? -71.256 28.843 50.387 1.00 48.88 321 SER A N 1
ATOM 2520 C CA . SER A 1 321 ? -71.638 29.189 51.765 1.00 48.88 321 SER A CA 1
ATOM 2521 C C . SER A 1 321 ? -71.529 30.703 51.951 1.00 48.88 321 SER A C 1
ATOM 2523 O O . SER A 1 321 ? -70.415 31.211 52.091 1.00 48.88 321 SER A O 1
ATOM 2525 N N . PRO A 1 322 ? -72.659 31.434 51.911 1.00 46.31 322 PRO A N 1
ATOM 2526 C CA . PRO A 1 322 ? -73.447 31.580 53.136 1.00 46.31 322 PRO A CA 1
ATOM 2527 C C . PRO A 1 322 ? -74.957 31.729 52.867 1.00 46.31 322 PRO A C 1
ATOM 2529 O O . PRO A 1 322 ? -75.395 32.820 52.527 1.00 46.31 322 PRO A O 1
ATOM 2532 N N . LEU A 1 323 ? -75.771 30.677 53.039 1.00 48.69 323 LEU A N 1
ATOM 2533 C CA . LEU A 1 323 ? -77.238 30.816 53.167 1.00 48.69 323 LEU A CA 1
ATOM 2534 C C . LEU A 1 323 ? -77.930 29.499 53.574 1.00 48.69 323 LEU A C 1
ATOM 2536 O O . LEU A 1 323 ? -78.882 29.085 52.931 1.00 48.69 323 LEU A O 1
ATOM 2540 N N . ASP A 1 324 ? -77.482 28.817 54.637 1.00 45.22 324 ASP A N 1
ATOM 2541 C CA . ASP A 1 324 ? -78.367 27.808 55.271 1.00 45.22 324 ASP A CA 1
ATOM 2542 C C . ASP A 1 324 ? -78.133 27.536 56.772 1.00 45.22 324 ASP A C 1
ATOM 2544 O O . ASP A 1 324 ? -78.683 26.603 57.344 1.00 45.22 324 ASP A O 1
ATOM 2548 N N . SER A 1 325 ? -77.379 28.396 57.470 1.00 42.47 325 SER A N 1
ATOM 2549 C CA . SER A 1 325 ? -77.208 28.303 58.935 1.00 42.47 325 SER A CA 1
ATOM 2550 C C . SER A 1 325 ? -78.216 29.152 59.732 1.00 42.47 325 SER A C 1
ATOM 2552 O O . SER A 1 325 ? -78.079 29.279 60.946 1.00 42.47 325 SER A O 1
ATOM 2554 N N . GLN A 1 326 ? -79.223 29.752 59.082 1.00 46.94 326 GLN A N 1
ATOM 2555 C CA . GLN A 1 326 ? -80.162 30.685 59.731 1.00 46.94 326 GLN A CA 1
ATOM 2556 C C . GLN A 1 326 ? -81.633 30.218 59.725 1.00 46.94 326 GLN A C 1
ATOM 2558 O O . GLN A 1 326 ? -82.491 30.901 60.280 1.00 46.94 326 GLN A O 1
ATOM 2563 N N . ARG A 1 327 ? -81.950 29.040 59.160 1.00 48.06 327 ARG A N 1
ATOM 2564 C CA . ARG A 1 327 ? -83.327 28.499 59.118 1.00 48.06 327 ARG A CA 1
ATOM 2565 C C . ARG A 1 327 ? -83.687 27.524 60.247 1.00 48.06 327 ARG A C 1
ATOM 2567 O O . ARG A 1 327 ? -84.870 27.320 60.499 1.00 48.06 327 ARG A O 1
ATOM 2574 N N . SER A 1 328 ? -82.716 26.992 60.986 1.00 47.75 328 SER A N 1
ATOM 2575 C CA . SER A 1 328 ? -82.947 26.066 62.110 1.00 47.75 328 SER A CA 1
ATOM 2576 C C . SER A 1 328 ? -83.145 26.750 63.474 1.00 47.75 328 SER A C 1
ATOM 2578 O O . SER A 1 328 ? -83.568 26.095 64.422 1.00 47.75 328 SER A O 1
ATOM 2580 N N . ALA A 1 329 ? -82.928 28.067 63.582 1.00 49.81 329 ALA A N 1
ATOM 2581 C CA . ALA A 1 329 ? -83.080 28.822 64.836 1.00 49.81 329 ALA A CA 1
ATOM 2582 C C . ALA A 1 329 ? -84.440 29.542 65.003 1.00 49.81 329 ALA A C 1
ATOM 2584 O O . ALA A 1 329 ? -84.713 30.073 66.074 1.00 49.81 329 ALA A O 1
ATOM 2585 N N . LEU A 1 330 ? -85.313 29.545 63.984 1.00 50.84 330 LEU A N 1
ATOM 2586 C CA . LEU A 1 330 ? -86.615 30.244 64.017 1.00 50.84 330 LEU A CA 1
ATOM 2587 C C . LEU A 1 330 ? -87.843 29.321 64.130 1.00 50.84 330 LEU A C 1
ATOM 2589 O O . LEU A 1 330 ? -88.964 29.814 64.220 1.00 50.84 330 LEU A O 1
ATOM 2593 N N . ILE A 1 331 ? -87.658 27.996 64.167 1.00 53.91 331 ILE A N 1
ATOM 2594 C CA . ILE A 1 331 ? -88.769 27.028 64.281 1.00 53.91 331 ILE A CA 1
ATOM 2595 C C . ILE A 1 331 ? -88.958 26.530 65.732 1.00 53.91 331 ILE A C 1
ATOM 2597 O O . ILE A 1 331 ? -90.069 26.172 66.111 1.00 53.91 331 ILE A O 1
ATOM 2601 N N . ASN A 1 332 ? -87.942 26.633 66.599 1.00 51.22 332 ASN A N 1
ATOM 2602 C CA . ASN A 1 332 ? -88.021 26.177 67.999 1.00 51.22 332 ASN A CA 1
ATOM 2603 C C . ASN A 1 332 ? -88.491 27.231 69.024 1.00 51.22 332 ASN A C 1
ATOM 2605 O O . ASN A 1 332 ? -88.471 26.952 70.218 1.00 51.22 332 ASN A O 1
ATOM 2609 N N . SER A 1 333 ? -88.955 28.418 68.603 1.00 52.38 333 SER A N 1
ATOM 2610 C CA . SER A 1 333 ? -89.519 29.432 69.523 1.00 52.38 333 SER A CA 1
ATOM 2611 C C . SER A 1 333 ? -91.023 29.697 69.336 1.00 52.38 333 SER A C 1
ATOM 2613 O O . SER A 1 333 ? -91.528 30.711 69.817 1.00 52.38 333 SER A O 1
ATOM 2615 N N . ARG A 1 334 ? -91.755 28.824 68.627 1.00 54.44 334 ARG A N 1
ATOM 2616 C CA . ARG A 1 334 ? -93.194 29.011 68.345 1.00 54.44 334 ARG A CA 1
ATOM 2617 C C . ARG A 1 334 ? -94.107 27.842 68.727 1.00 54.44 334 ARG A C 1
ATOM 2619 O O . ARG A 1 334 ? -95.209 27.745 68.202 1.00 54.44 334 ARG A O 1
ATOM 2626 N N . VAL A 1 335 ? -93.696 26.999 69.676 1.00 55.25 335 VAL A N 1
ATOM 2627 C CA . VAL A 1 335 ? -94.589 26.006 70.302 1.00 55.25 335 VAL A CA 1
ATOM 2628 C C . VAL A 1 335 ? -94.389 26.021 71.817 1.00 55.25 335 VAL A C 1
ATOM 2630 O O . VAL A 1 335 ? -93.712 25.176 72.389 1.00 55.25 335 VAL A O 1
ATOM 2633 N N . ASN A 1 336 ? -94.912 27.071 72.444 1.00 42.78 336 ASN A N 1
ATOM 2634 C CA . ASN A 1 336 ? -95.400 27.087 73.822 1.00 42.78 336 ASN A CA 1
ATOM 2635 C C . ASN A 1 336 ? -96.078 28.442 74.036 1.00 42.78 336 ASN A C 1
ATOM 2637 O O . ASN A 1 336 ? -95.380 29.450 74.057 1.00 42.78 336 ASN A O 1
ATOM 2641 N N . ILE A 1 337 ? -97.413 28.455 74.106 1.00 44.28 337 ILE A N 1
ATOM 2642 C CA . ILE A 1 337 ? -98.275 29.287 74.968 1.00 44.28 337 ILE A CA 1
ATOM 2643 C C . ILE A 1 337 ? -99.740 28.985 74.579 1.00 44.28 337 ILE A C 1
ATOM 2645 O O . ILE A 1 337 ? -100.134 29.225 73.438 1.00 44.28 337 ILE A O 1
ATOM 2649 N N . HIS A 1 338 ? -100.482 28.519 75.592 1.00 40.62 338 HIS A N 1
ATOM 2650 C CA . HIS A 1 338 ? -101.920 28.221 75.714 1.00 40.62 338 HIS A CA 1
ATOM 2651 C C . HIS A 1 338 ? -102.476 26.911 75.154 1.00 40.62 338 HIS A C 1
ATOM 2653 O O . HIS A 1 338 ? -102.604 26.761 73.922 1.00 40.62 338 HIS A O 1
#

Radius of gyration: 40.58 Å; chains: 1; bounding box: 148×53×111 Å